Protein AF-W8BF90-F1 (afdb_monomer_lite)

Radius of gyration: 23.49 Å; chains: 1; bounding box: 65×55×63 Å

Structure (mmCIF, N/CA/C/O backbone):
data_AF-W8BF90-F1
#
_entry.id   AF-W8BF90-F1
#
loop_
_atom_site.group_PDB
_atom_site.id
_atom_site.type_symbol
_atom_site.label_atom_id
_atom_site.label_alt_id
_atom_site.label_comp_id
_atom_site.label_asym_id
_atom_site.label_entity_id
_atom_site.label_seq_id
_atom_site.pdbx_PDB_ins_code
_atom_site.Cartn_x
_atom_site.Cartn_y
_atom_site.Cartn_z
_atom_site.occupancy
_atom_site.B_iso_or_equiv
_atom_site.auth_seq_id
_atom_site.auth_comp_id
_atom_site.auth_asym_id
_atom_site.auth_atom_id
_atom_site.pdbx_PDB_model_num
ATOM 1 N N . TYR A 1 1 ? -10.731 34.073 -8.196 1.00 37.00 1 TYR A N 1
ATOM 2 C CA . TYR A 1 1 ? -11.846 34.400 -7.289 1.00 37.00 1 TYR A CA 1
ATOM 3 C C . TYR A 1 1 ? -11.847 33.343 -6.191 1.00 37.00 1 TYR A C 1
ATOM 5 O O . TYR A 1 1 ? -12.547 32.353 -6.301 1.00 37.00 1 TYR A O 1
ATOM 13 N N . ASN A 1 2 ? -10.981 33.511 -5.184 1.00 40.38 2 ASN A N 1
ATOM 14 C CA . ASN A 1 2 ? -10.676 32.488 -4.174 1.00 40.38 2 ASN A CA 1
ATOM 15 C C . ASN A 1 2 ? -11.057 32.998 -2.783 1.00 40.38 2 ASN A C 1
ATOM 17 O O . ASN A 1 2 ? -10.198 33.379 -1.993 1.00 40.38 2 ASN A O 1
ATOM 21 N N . GLN A 1 3 ? -12.352 33.028 -2.494 1.00 43.69 3 GLN A N 1
ATOM 22 C CA . GLN A 1 3 ? -12.845 33.098 -1.120 1.00 43.69 3 GLN A CA 1
ATOM 23 C C . GLN A 1 3 ? -13.729 31.879 -0.873 1.00 43.69 3 GLN A C 1
ATOM 25 O O . GLN A 1 3 ? -14.924 31.990 -0.623 1.00 43.69 3 GLN A O 1
ATOM 30 N N . VAL A 1 4 ? -13.133 30.686 -0.970 1.00 49.91 4 VAL A N 1
ATOM 31 C CA . VAL A 1 4 ? -13.716 29.515 -0.316 1.00 49.91 4 VAL A CA 1
ATOM 32 C C . VAL A 1 4 ? -13.542 29.776 1.173 1.00 49.91 4 VAL A C 1
ATOM 34 O O . VAL A 1 4 ? -12.440 29.664 1.713 1.00 49.91 4 VAL A O 1
ATOM 37 N N . HIS A 1 5 ? -14.606 30.235 1.828 1.00 49.22 5 HIS A N 1
ATOM 38 C CA . HIS A 1 5 ? -14.631 30.310 3.278 1.00 49.22 5 HIS A CA 1
ATOM 39 C C . HIS A 1 5 ? -14.312 28.912 3.806 1.00 49.22 5 HIS A C 1
ATOM 41 O O . HIS A 1 5 ? -15.072 27.973 3.573 1.00 49.22 5 HIS A O 1
ATOM 47 N N . GLN A 1 6 ? -13.180 28.762 4.496 1.00 57.03 6 GLN A N 1
ATOM 48 C CA . GLN A 1 6 ? -12.888 27.555 5.257 1.00 57.03 6 GLN A CA 1
ATOM 49 C C . GLN A 1 6 ? -14.057 27.346 6.220 1.00 57.03 6 GLN A C 1
ATOM 51 O O . GLN A 1 6 ? -14.202 28.062 7.210 1.00 57.03 6 GLN A O 1
ATOM 56 N N . VAL A 1 7 ? -14.941 26.400 5.906 1.00 58.75 7 VAL A N 1
ATOM 57 C CA . VAL A 1 7 ? -16.032 26.029 6.801 1.00 58.75 7 VAL A CA 1
ATOM 58 C C . VAL A 1 7 ? -15.395 25.309 7.987 1.00 58.75 7 VAL A C 1
ATOM 60 O O . VAL A 1 7 ? -15.198 24.094 7.946 1.00 58.75 7 VAL A O 1
ATOM 63 N N . LEU A 1 8 ? -15.061 26.078 9.027 1.00 64.06 8 LEU A N 1
ATOM 64 C CA . LEU A 1 8 ? -14.382 25.611 10.241 1.00 64.06 8 LEU A CA 1
ATOM 65 C C . LEU A 1 8 ? -15.213 24.573 11.005 1.00 64.06 8 LEU A C 1
ATOM 67 O O . LEU A 1 8 ? -14.666 23.655 11.609 1.00 64.06 8 LEU A O 1
ATOM 71 N N . SER A 1 9 ? -16.541 24.694 10.964 1.00 71.69 9 SER A N 1
ATOM 72 C CA . SER A 1 9 ? -17.461 23.723 11.555 1.00 71.69 9 SER A CA 1
ATOM 73 C C . SER A 1 9 ? -18.788 23.696 10.796 1.00 71.69 9 SER A C 1
ATOM 75 O O . SER A 1 9 ? -19.219 24.708 10.248 1.00 71.69 9 SER A O 1
ATOM 77 N N . LEU A 1 10 ? -19.420 22.523 10.738 1.00 79.62 10 LEU A N 1
ATOM 78 C CA . LEU A 1 10 ? -20.746 22.325 10.157 1.00 79.62 10 LEU A CA 1
ATOM 79 C C . LEU A 1 10 ? -21.630 21.656 11.206 1.00 79.62 10 LEU A C 1
ATOM 81 O O . LEU A 1 10 ? -21.258 20.622 11.760 1.00 79.62 10 LEU A O 1
ATOM 85 N N . GLN A 1 11 ? -22.800 22.231 11.474 1.00 83.31 11 GLN A N 1
ATOM 86 C CA . GLN A 1 11 ? -23.788 21.619 12.354 1.00 83.31 11 GLN A CA 1
ATOM 87 C C . GLN A 1 11 ? -24.899 20.985 11.520 1.00 83.31 11 GLN A C 1
ATOM 89 O O . GLN A 1 11 ? -25.663 21.683 10.863 1.00 83.31 11 GLN A O 1
ATOM 94 N N . CYS A 1 12 ? -25.007 19.658 11.578 1.00 85.88 12 CYS A N 1
ATOM 95 C CA . CYS A 1 12 ? -26.088 18.910 10.944 1.00 85.88 12 CYS A CA 1
ATOM 96 C C . CYS A 1 12 ? -26.872 18.132 12.015 1.00 85.88 12 CYS A C 1
ATOM 98 O O . CYS A 1 12 ? -26.385 17.106 12.500 1.00 85.88 12 CYS A O 1
ATOM 100 N N . PRO A 1 13 ? -28.075 18.590 12.415 1.00 88.88 13 PRO A N 1
ATOM 101 C CA . PRO A 1 13 ? -28.900 17.897 13.408 1.00 88.88 13 PRO A CA 1
ATOM 102 C C . PRO A 1 13 ? -29.253 16.463 13.004 1.00 88.88 13 PRO A C 1
ATOM 104 O O . PRO A 1 13 ? -29.360 15.591 13.861 1.00 88.88 13 PRO A O 1
ATOM 107 N N . THR A 1 14 ? -29.395 16.204 11.701 1.00 89.69 14 THR A N 1
ATOM 108 C CA . THR A 1 14 ? -29.712 14.876 11.165 1.00 89.69 14 THR A CA 1
ATOM 109 C C . THR A 1 14 ? -28.579 13.881 11.399 1.00 89.69 14 THR A C 1
ATOM 111 O O . THR A 1 14 ? -28.855 12.754 11.795 1.00 89.69 14 THR A O 1
ATOM 114 N N . LEU A 1 15 ? -27.312 14.295 11.246 1.00 88.94 15 LEU A N 1
ATOM 115 C CA . LEU A 1 15 ? -26.158 13.416 11.484 1.00 88.94 15 LEU A CA 1
ATOM 116 C C . LEU A 1 15 ? -26.074 12.917 12.930 1.00 88.94 15 LEU A C 1
ATOM 118 O O . LEU A 1 15 ? -25.590 11.817 13.163 1.00 88.94 15 LEU A O 1
ATOM 122 N N . LYS A 1 16 ? -26.597 13.681 13.897 1.00 88.88 16 LYS A N 1
ATOM 123 C CA . LYS A 1 16 ? -26.619 13.275 15.312 1.00 88.88 16 LYS A CA 1
ATOM 124 C C . LYS A 1 16 ? -27.529 12.073 15.593 1.00 88.88 16 LYS A C 1
ATOM 126 O O . LYS A 1 16 ? -27.476 11.538 16.693 1.00 88.88 16 LYS A O 1
ATOM 131 N N . LYS A 1 17 ? -28.393 11.689 14.645 1.00 92.19 17 LYS A N 1
ATOM 132 C CA . LYS A 1 17 ? -29.308 10.546 14.782 1.00 92.19 17 LYS A CA 1
ATOM 133 C C . LYS A 1 17 ? -28.663 9.209 14.418 1.00 92.19 17 LYS A C 1
ATOM 135 O O . LYS A 1 17 ? -29.249 8.177 14.715 1.00 92.19 17 LYS A O 1
ATOM 140 N N . PHE A 1 18 ? -27.521 9.228 13.735 1.00 95.31 18 PHE A N 1
ATOM 141 C CA . PHE A 1 18 ? -26.839 8.009 13.318 1.00 95.31 18 PHE A CA 1
ATOM 142 C C . PHE A 1 18 ? -25.984 7.490 14.466 1.00 95.31 18 PHE A C 1
ATOM 144 O O . PHE A 1 18 ? -25.346 8.267 15.172 1.00 95.31 18 PHE A O 1
ATOM 151 N N . ASN A 1 19 ? -25.953 6.175 14.643 1.00 96.62 19 ASN A N 1
ATOM 152 C CA . ASN A 1 19 ? -25.052 5.554 15.599 1.00 96.62 19 ASN A CA 1
ATOM 153 C C . ASN A 1 19 ? -23.684 5.287 14.969 1.00 96.62 19 ASN A C 1
ATOM 155 O O . ASN A 1 19 ? -23.514 5.241 13.745 1.00 96.62 19 ASN A O 1
ATOM 159 N N . HIS A 1 20 ? -22.687 5.133 15.837 1.00 96.31 20 HIS A N 1
ATOM 160 C CA . HIS A 1 20 ? -21.336 4.819 15.413 1.00 96.31 20 HIS A CA 1
ATOM 161 C C . HIS A 1 20 ? -21.163 3.322 15.131 1.00 96.31 20 HIS A C 1
ATOM 163 O O . HIS A 1 20 ? -21.578 2.485 15.928 1.00 96.31 20 HIS A O 1
ATOM 169 N N . SER A 1 21 ? -20.430 2.996 14.068 1.00 96.94 21 SER A N 1
ATOM 170 C CA . SER A 1 21 ? -19.775 1.696 13.901 1.00 96.94 21 SER A CA 1
ATOM 171 C C . SER A 1 21 ? -18.347 1.885 13.396 1.00 96.94 21 SER A C 1
ATOM 173 O O . SER A 1 21 ? -18.094 2.735 12.536 1.00 96.94 21 SER A O 1
ATOM 175 N N . CYS A 1 22 ? -17.406 1.070 13.891 1.00 95.81 22 CYS A N 1
ATOM 176 C CA . CYS A 1 22 ? -16.050 1.049 13.339 1.00 95.81 22 CYS A CA 1
ATOM 177 C C . CYS A 1 22 ? -16.007 0.454 11.926 1.00 95.81 22 CYS A C 1
ATOM 179 O O . CYS A 1 22 ? -15.061 0.744 11.197 1.00 95.81 22 CYS A O 1
ATOM 181 N N . ILE A 1 23 ? -17.035 -0.317 11.550 1.00 94.81 23 ILE A N 1
ATOM 182 C CA . ILE A 1 23 ? -17.318 -0.847 10.211 1.00 94.81 23 ILE A CA 1
ATOM 183 C C . ILE A 1 23 ? -18.659 -0.260 9.716 1.00 94.81 23 ILE A C 1
ATOM 185 O O . ILE A 1 23 ? -19.713 -0.897 9.830 1.00 94.81 23 ILE A O 1
ATOM 189 N N . PRO A 1 24 ? -18.675 1.012 9.280 1.00 95.62 24 PRO A N 1
ATOM 190 C CA . PRO A 1 24 ? -19.912 1.686 8.888 1.00 95.62 24 PRO A CA 1
ATOM 191 C C . PRO A 1 24 ? -20.525 1.066 7.625 1.00 95.62 24 PRO A C 1
ATOM 193 O O . PRO A 1 24 ? -19.826 0.465 6.812 1.00 95.62 24 PRO A O 1
ATOM 196 N N . ASN A 1 25 ? -21.837 1.236 7.441 1.00 95.75 25 ASN A N 1
ATOM 197 C CA . ASN A 1 25 ? -22.517 0.943 6.170 1.00 95.75 25 ASN A CA 1
ATOM 198 C C . ASN A 1 25 ? -22.858 2.214 5.380 1.00 95.75 25 ASN A C 1
ATOM 200 O O . ASN A 1 25 ? -23.262 2.109 4.223 1.00 95.75 25 ASN A O 1
ATOM 204 N N . VAL A 1 26 ? -22.664 3.390 5.980 1.00 94.81 26 VAL A N 1
ATOM 205 C CA . VAL A 1 26 ? -22.839 4.695 5.348 1.00 94.81 26 VAL A CA 1
ATOM 206 C C . VAL A 1 26 ? -21.584 5.535 5.554 1.00 94.81 26 VAL A C 1
ATOM 208 O O . VAL A 1 26 ? -21.100 5.685 6.677 1.00 94.81 26 VAL A O 1
ATOM 211 N N . ASP A 1 27 ? -21.094 6.118 4.467 1.00 91.44 27 ASP A N 1
ATOM 212 C CA . ASP A 1 27 ? -20.095 7.177 4.491 1.00 91.44 27 ASP A CA 1
ATOM 213 C C . ASP A 1 27 ? -20.756 8.551 4.374 1.00 91.44 27 ASP A C 1
ATOM 215 O O . ASP A 1 27 ? -21.794 8.705 3.723 1.00 91.44 27 ASP A O 1
ATOM 219 N N . ILE A 1 28 ? -20.161 9.545 5.029 1.00 90.94 28 ILE A N 1
ATOM 220 C CA . ILE A 1 28 ? -20.679 10.908 5.095 1.00 90.94 28 ILE A CA 1
ATOM 221 C C . ILE A 1 28 ? -19.706 11.849 4.396 1.00 90.94 28 ILE A C 1
ATOM 223 O O . ILE A 1 28 ? -18.626 12.146 4.904 1.00 90.94 28 ILE A O 1
ATOM 227 N N . VAL A 1 29 ? -20.151 12.392 3.266 1.00 86.19 29 VAL A N 1
ATOM 228 C CA . VAL A 1 29 ? -19.399 13.352 2.461 1.00 86.19 29 VAL A CA 1
ATOM 229 C C . VAL A 1 29 ? -19.948 14.752 2.711 1.00 86.19 29 VAL A C 1
ATOM 231 O O . VAL A 1 29 ? -21.157 14.991 2.663 1.00 86.19 29 VAL A O 1
ATOM 234 N N . LYS A 1 30 ? -19.051 15.698 2.985 1.00 85.12 30 LYS A N 1
ATOM 235 C CA . LYS A 1 30 ? -19.375 17.123 3.079 1.00 85.12 30 LYS A CA 1
ATOM 236 C C . LYS A 1 30 ? -19.032 17.790 1.751 1.00 85.12 30 LYS A C 1
ATOM 238 O O . LYS A 1 30 ? -17.895 17.690 1.308 1.00 85.12 30 LYS A O 1
ATOM 243 N N . LEU A 1 31 ? -20.002 18.482 1.165 1.00 82.31 31 LEU A N 1
ATOM 244 C CA . LEU A 1 31 ? -19.847 19.233 -0.078 1.00 82.31 31 LEU A CA 1
ATOM 245 C C . LEU A 1 31 ? -19.417 20.680 0.209 1.00 82.31 31 LEU A C 1
ATOM 247 O O . LEU A 1 31 ? -19.698 21.228 1.282 1.00 82.31 31 LEU A O 1
ATOM 251 N N . ASP A 1 32 ? -18.776 21.320 -0.769 1.00 77.50 32 ASP A N 1
ATOM 252 C CA . ASP A 1 32 ? -18.241 22.686 -0.645 1.00 77.50 32 ASP A CA 1
ATOM 253 C C . ASP A 1 32 ? -19.326 23.746 -0.422 1.00 77.50 32 ASP A C 1
ATOM 255 O O . ASP A 1 32 ? -19.103 24.757 0.243 1.00 77.50 32 ASP A O 1
ATOM 259 N N . ASN A 1 33 ? -20.544 23.484 -0.897 1.00 81.44 33 ASN A N 1
ATOM 260 C CA . ASN A 1 33 ? -21.717 24.320 -0.641 1.00 81.44 33 ASN A CA 1
ATOM 261 C C . ASN A 1 33 ? -22.316 24.131 0.772 1.00 81.44 33 ASN A C 1
ATOM 263 O O . ASN A 1 33 ? -23.386 24.661 1.064 1.00 81.44 33 ASN A O 1
ATOM 267 N N . GLY A 1 34 ? -21.654 23.363 1.645 1.00 82.19 34 GLY A N 1
ATOM 268 C CA . GLY A 1 34 ? -22.084 23.099 3.017 1.00 82.19 34 GLY A CA 1
ATOM 269 C C . GLY A 1 34 ? -23.140 22.000 3.159 1.00 82.19 34 GLY A C 1
ATOM 270 O O . GLY A 1 34 ? -23.547 21.706 4.285 1.00 82.19 34 GLY A O 1
ATOM 271 N N . LEU A 1 35 ? -23.572 21.372 2.060 1.00 85.06 35 LEU A N 1
ATOM 272 C CA . LEU A 1 35 ? -24.462 20.214 2.112 1.00 85.06 35 LEU A CA 1
ATOM 273 C C . LEU A 1 35 ? -23.727 18.969 2.626 1.00 85.06 35 LEU A C 1
ATOM 275 O O . LEU A 1 35 ? -22.514 18.818 2.479 1.00 85.06 35 LEU A O 1
ATOM 279 N N . VAL A 1 36 ? -24.492 18.057 3.222 1.00 89.06 36 VAL A N 1
ATOM 280 C CA . VAL A 1 36 ? -24.015 16.747 3.670 1.00 89.06 36 VAL A CA 1
ATOM 281 C C . VAL A 1 36 ? -24.744 15.677 2.879 1.00 89.06 36 VAL A C 1
ATOM 283 O O . VAL A 1 36 ? -25.974 15.665 2.851 1.00 89.06 36 VAL A O 1
ATOM 286 N N . MET A 1 37 ? -23.988 14.764 2.284 1.00 90.12 37 MET A N 1
ATOM 287 C CA . MET A 1 37 ? -24.503 13.618 1.550 1.00 90.12 37 MET A CA 1
ATOM 288 C C . MET A 1 37 ? -24.085 12.326 2.254 1.00 90.12 37 MET A C 1
ATOM 290 O O . MET A 1 37 ? -22.940 12.190 2.679 1.00 90.12 37 MET A O 1
ATOM 294 N N . GLY A 1 38 ? -25.019 11.385 2.387 1.00 90.69 38 GLY A N 1
ATOM 295 C CA . GLY A 1 38 ? -24.738 10.030 2.854 1.00 90.69 38 GLY A CA 1
ATOM 296 C C . GLY A 1 38 ? -24.728 9.059 1.679 1.00 90.69 38 GLY A C 1
ATOM 297 O O . GLY A 1 38 ? -25.665 9.069 0.882 1.00 90.69 38 GLY A O 1
ATOM 298 N N . LYS A 1 39 ? -23.697 8.221 1.582 1.00 90.81 39 LYS A N 1
ATOM 299 C CA . LYS A 1 39 ? -23.568 7.179 0.556 1.00 90.81 39 LYS A CA 1
ATOM 300 C C . LYS A 1 39 ? -23.443 5.820 1.228 1.00 90.81 39 LYS A C 1
ATOM 302 O O . LYS A 1 39 ? -22.682 5.666 2.177 1.00 90.81 39 LYS A O 1
ATOM 307 N N . THR A 1 40 ? -24.167 4.823 0.737 1.00 92.81 40 THR A N 1
ATOM 308 C CA . THR A 1 40 ? -24.024 3.451 1.229 1.00 92.81 40 THR A CA 1
ATOM 309 C C . THR A 1 40 ? -22.697 2.847 0.765 1.00 92.81 40 THR A C 1
ATOM 311 O O . THR A 1 40 ? -22.361 2.919 -0.415 1.00 92.81 40 THR A O 1
ATOM 314 N N . LEU A 1 41 ? -21.959 2.233 1.690 1.00 89.44 41 LEU A N 1
ATOM 315 C CA . LEU A 1 41 ? -20.695 1.526 1.425 1.00 89.44 41 LEU A CA 1
ATOM 316 C C . LEU A 1 41 ? -20.896 0.043 1.088 1.00 89.44 41 LEU A C 1
ATOM 318 O O . LEU A 1 41 ? -19.988 -0.628 0.609 1.00 89.44 41 LEU A O 1
ATOM 322 N N . ARG A 1 42 ? -22.085 -0.479 1.382 1.00 90.81 42 ARG A N 1
ATOM 323 C CA . ARG A 1 42 ? -22.513 -1.854 1.130 1.00 90.81 42 ARG A CA 1
ATOM 324 C C . ARG A 1 42 ? -24.024 -1.880 0.964 1.00 90.81 42 ARG A C 1
ATOM 326 O O . ARG A 1 42 ? -24.686 -0.902 1.311 1.00 90.81 42 ARG A O 1
ATOM 333 N N . ASP A 1 43 ? -24.558 -2.991 0.478 1.00 94.06 43 ASP A N 1
ATOM 334 C CA . ASP A 1 43 ? -26.003 -3.174 0.380 1.00 94.06 43 ASP A CA 1
ATOM 335 C C . ASP A 1 43 ? -26.660 -2.998 1.755 1.00 94.06 43 ASP A C 1
ATOM 337 O O . ASP A 1 43 ? -26.229 -3.585 2.751 1.00 94.06 43 ASP A O 1
ATOM 341 N N . VAL A 1 44 ? -27.707 -2.174 1.800 1.00 95.62 44 VAL A N 1
ATOM 342 C CA . VAL A 1 44 ? -28.502 -1.904 3.002 1.00 95.62 44 VAL A CA 1
ATOM 343 C C . VAL A 1 44 ? -29.936 -2.329 2.725 1.00 95.62 44 VAL A C 1
ATOM 345 O O . VAL A 1 44 ? -30.569 -1.846 1.783 1.00 95.62 44 VAL A O 1
ATOM 348 N N . LYS A 1 45 ? -30.464 -3.246 3.535 1.00 96.88 45 LYS A N 1
ATOM 349 C CA . LYS A 1 45 ? -31.841 -3.725 3.411 1.00 96.88 45 LYS A CA 1
ATOM 350 C C . LYS A 1 45 ? -32.795 -2.801 4.157 1.00 96.88 45 LYS A C 1
ATOM 352 O O . LYS A 1 45 ? -32.432 -2.067 5.074 1.00 96.88 45 LYS A O 1
ATOM 357 N N . ARG A 1 46 ? -34.073 -2.848 3.779 1.00 96.88 46 ARG A N 1
ATOM 358 C CA . ARG A 1 46 ? -35.122 -2.116 4.496 1.00 96.88 46 ARG A CA 1
ATOM 359 C C . ARG A 1 46 ? -35.178 -2.591 5.952 1.00 96.88 46 ARG A C 1
ATOM 361 O O . ARG A 1 46 ? -35.442 -3.762 6.197 1.00 96.88 46 ARG A O 1
ATOM 368 N N . GLY A 1 47 ? -35.027 -1.652 6.883 1.00 96.88 47 GLY A N 1
ATOM 369 C CA . GLY A 1 47 ? -35.039 -1.920 8.323 1.00 96.88 47 GLY A CA 1
ATOM 370 C C . GLY A 1 47 ? -33.647 -2.036 8.943 1.00 96.88 47 GLY A C 1
ATOM 371 O O . GLY A 1 47 ? -33.554 -1.984 10.166 1.00 96.88 47 GLY A O 1
ATOM 372 N N . ASP A 1 48 ? -32.589 -2.122 8.133 1.00 96.94 48 ASP A N 1
ATOM 373 C CA . ASP A 1 48 ? -31.220 -2.064 8.636 1.00 96.94 48 ASP A CA 1
ATOM 374 C C . ASP A 1 48 ? -30.933 -0.678 9.224 1.00 96.94 48 ASP A C 1
ATOM 376 O O . ASP A 1 48 ? -31.344 0.359 8.690 1.00 96.94 48 ASP A O 1
ATOM 380 N N . GLU A 1 49 ? -30.191 -0.657 10.326 1.00 96.75 49 GLU A N 1
ATOM 381 C CA . GLU A 1 49 ? -29.711 0.584 10.915 1.00 96.75 49 GLU A CA 1
ATOM 382 C C . GLU A 1 49 ? -28.609 1.202 10.045 1.00 96.75 49 GLU A C 1
ATOM 384 O O . GLU A 1 49 ? -27.684 0.522 9.591 1.00 96.75 49 GLU A O 1
ATOM 389 N N . LEU A 1 50 ? -28.687 2.515 9.828 1.00 97.06 50 LEU A N 1
ATOM 390 C CA . LEU A 1 50 ? -27.634 3.269 9.159 1.00 97.06 50 LEU A CA 1
ATOM 391 C C . LEU A 1 50 ? -26.578 3.688 10.187 1.00 97.06 50 LEU A C 1
ATOM 393 O O . LEU A 1 50 ? -26.867 4.408 11.143 1.00 97.06 50 LEU A O 1
ATOM 397 N N . LEU A 1 51 ? -25.347 3.247 9.963 1.00 97.19 51 LEU A N 1
ATOM 398 C CA . LEU A 1 51 ? -24.214 3.383 10.865 1.00 97.19 51 LEU A CA 1
ATOM 399 C C . LEU A 1 51 ? -23.084 4.131 10.164 1.00 97.19 51 LEU A C 1
ATOM 401 O O . LEU A 1 51 ? -22.676 3.769 9.057 1.00 97.19 51 LEU A O 1
ATOM 405 N N . VAL A 1 52 ? -22.544 5.136 10.850 1.00 96.19 52 VAL A N 1
ATOM 406 C CA . VAL A 1 52 ? -21.477 6.010 10.343 1.00 96.19 52 VAL A CA 1
ATOM 407 C C . VAL A 1 52 ? -20.208 5.874 11.186 1.00 96.19 52 VAL A C 1
ATOM 409 O O . VAL A 1 52 ? -20.244 5.469 12.352 1.00 96.19 52 VAL A O 1
ATOM 412 N N . SER A 1 53 ? -19.051 6.234 10.627 1.00 94.81 53 SER A N 1
ATOM 413 C CA . SER A 1 53 ? -17.808 6.280 11.404 1.00 94.81 53 SER A CA 1
ATOM 414 C C . SER A 1 53 ? -17.566 7.680 11.966 1.00 94.81 53 SER A C 1
ATOM 416 O O . SER A 1 53 ? -17.479 8.658 11.228 1.00 94.81 53 SER A O 1
ATOM 418 N N . TYR A 1 54 ? -17.369 7.790 13.280 1.00 93.25 54 TYR A N 1
ATOM 419 C CA . TYR A 1 54 ? -16.942 9.027 13.940 1.00 93.25 54 TYR A CA 1
ATOM 420 C C . TYR A 1 54 ? -15.422 9.141 13.922 1.00 93.25 54 TYR A C 1
ATOM 422 O O . TYR A 1 54 ? -14.779 9.273 14.958 1.00 93.25 54 TYR A O 1
ATOM 430 N N . LYS A 1 55 ? -14.844 9.011 12.723 1.00 88.75 55 LYS A N 1
ATOM 431 C CA . LYS A 1 55 ? -13.395 8.931 12.468 1.00 88.75 55 LYS A CA 1
ATOM 432 C C . LYS A 1 55 ? -12.690 7.722 13.096 1.00 88.75 55 LYS A C 1
ATOM 434 O O . LYS A 1 55 ? -11.512 7.529 12.844 1.00 88.75 55 LYS A O 1
ATOM 439 N N . ALA A 1 56 ? -13.383 6.874 13.851 1.00 93.38 56 ALA A N 1
ATOM 440 C CA . ALA A 1 56 ? -12.861 5.614 14.365 1.00 93.38 56 ALA A CA 1
ATOM 441 C C . ALA A 1 56 ? -13.182 4.476 13.381 1.00 93.38 56 ALA A C 1
ATOM 443 O O . ALA A 1 56 ? -14.244 3.864 13.451 1.00 93.38 56 ALA A O 1
ATOM 444 N N . ASN A 1 57 ? -12.289 4.215 12.427 1.00 92.06 57 ASN A N 1
ATOM 445 C CA . ASN A 1 57 ? -12.462 3.183 11.392 1.00 92.06 57 ASN A CA 1
ATOM 446 C C . ASN A 1 57 ? -11.464 2.028 11.579 1.00 92.06 57 ASN A C 1
ATOM 448 O O . ASN A 1 57 ? -10.271 2.278 11.751 1.00 92.06 57 ASN A O 1
ATOM 452 N N . TYR A 1 58 ? -11.945 0.783 11.524 1.00 92.62 58 TYR A N 1
ATOM 453 C CA . TYR A 1 58 ? -11.144 -0.432 11.737 1.00 92.62 58 TYR A CA 1
ATOM 454 C C . TYR A 1 58 ? -10.047 -0.698 10.698 1.00 92.62 58 TYR A C 1
ATOM 456 O O . TYR A 1 58 ? -9.095 -1.411 10.989 1.00 92.62 58 TYR A O 1
ATOM 464 N N . MET A 1 59 ? -10.153 -0.127 9.499 1.00 90.12 59 MET A N 1
ATOM 465 C CA . MET A 1 59 ? -9.142 -0.241 8.447 1.00 90.12 59 MET A CA 1
ATOM 466 C C . MET A 1 59 ? -8.026 0.797 8.575 1.00 90.12 59 MET A C 1
ATOM 468 O O . MET A 1 59 ? -6.955 0.603 7.998 1.00 90.12 59 MET A O 1
ATOM 472 N N . HIS A 1 60 ? -8.233 1.862 9.350 1.00 88.25 60 HIS A N 1
ATOM 473 C CA . HIS A 1 60 ? -7.261 2.953 9.494 1.00 88.25 60 HIS A CA 1
ATOM 474 C C . HIS A 1 60 ? -6.673 3.069 10.899 1.00 88.25 60 HIS A C 1
ATOM 476 O O . HIS A 1 60 ? -5.571 3.582 11.048 1.00 88.25 60 HIS A O 1
ATOM 482 N N . HIS A 1 61 ? -7.391 2.594 11.915 1.00 92.50 61 HIS A N 1
ATOM 483 C CA . HIS A 1 61 ? -7.039 2.806 13.312 1.00 92.50 61 HIS A CA 1
ATOM 484 C C . HIS A 1 61 ? -7.043 1.487 14.072 1.00 92.50 61 HIS A C 1
ATOM 486 O O . HIS A 1 61 ? -7.990 0.699 13.975 1.00 92.50 61 HIS A O 1
ATOM 492 N N . THR A 1 62 ? -6.014 1.290 14.886 1.00 92.38 62 THR A N 1
ATOM 493 C CA . THR A 1 62 ? -5.935 0.215 15.878 1.00 92.38 62 THR A CA 1
ATOM 494 C C . THR A 1 62 ? -7.091 0.303 16.877 1.00 92.38 62 THR A C 1
ATOM 496 O O . THR A 1 62 ? -7.670 1.373 17.090 1.00 92.38 62 THR A O 1
ATOM 499 N N . ARG A 1 63 ? -7.423 -0.807 17.552 1.00 93.19 63 ARG A N 1
ATOM 500 C CA . ARG A 1 63 ? -8.464 -0.822 18.597 1.00 93.19 63 ARG A CA 1
ATOM 501 C C . ARG A 1 63 ? -8.261 0.274 19.645 1.00 93.19 63 ARG A C 1
ATOM 503 O O . ARG A 1 63 ? -9.219 0.962 19.992 1.00 93.19 63 ARG A O 1
ATOM 510 N N . VAL A 1 64 ? -7.021 0.472 20.094 1.00 92.56 64 VAL A N 1
ATOM 511 C CA . VAL A 1 64 ? -6.663 1.487 21.098 1.00 92.56 64 VAL A CA 1
ATOM 512 C C . VAL A 1 64 ? -6.951 2.900 20.587 1.00 92.56 64 VAL A C 1
ATOM 514 O O . VAL A 1 64 ? -7.560 3.700 21.300 1.00 92.56 64 VAL A O 1
ATOM 517 N N . GLU A 1 65 ? -6.574 3.210 19.346 1.00 94.25 65 GLU A N 1
ATOM 518 C CA . GLU A 1 65 ? -6.856 4.512 18.729 1.00 94.25 65 GLU A CA 1
ATOM 519 C C . GLU A 1 65 ? -8.363 4.743 18.585 1.00 94.25 65 GLU A C 1
ATOM 521 O O . GLU A 1 65 ? -8.861 5.797 18.981 1.00 94.25 65 GLU A O 1
ATOM 526 N N . ARG A 1 66 ? -9.114 3.740 18.105 1.00 95.75 66 ARG A N 1
ATOM 527 C CA . ARG A 1 66 ? -10.579 3.829 17.972 1.00 95.75 66 ARG A CA 1
ATOM 528 C C . ARG A 1 66 ? -11.253 4.081 19.315 1.00 95.75 66 ARG A C 1
ATOM 530 O O . ARG A 1 66 ? -12.059 5.000 19.429 1.00 95.75 66 ARG A O 1
ATOM 537 N N . GLN A 1 67 ? -10.902 3.311 20.342 1.00 94.00 67 GLN A N 1
ATOM 538 C CA . GLN A 1 67 ? -11.446 3.490 21.690 1.00 94.00 67 GLN A CA 1
ATOM 539 C C . GLN A 1 67 ? -11.095 4.867 22.264 1.00 94.00 67 GLN A C 1
ATOM 541 O O . GLN A 1 67 ? -11.942 5.507 22.881 1.00 94.00 67 GLN A O 1
ATOM 546 N N . THR A 1 68 ? -9.880 5.361 22.018 1.00 95.38 68 THR A N 1
ATOM 547 C CA . THR A 1 68 ? -9.457 6.696 22.463 1.00 95.38 68 THR A CA 1
ATOM 548 C C . THR A 1 68 ? -10.275 7.802 21.795 1.00 95.38 68 THR A C 1
ATOM 550 O O . THR A 1 68 ? -10.762 8.696 22.486 1.00 95.38 68 THR A O 1
ATOM 553 N N . LEU A 1 69 ? -10.478 7.721 20.475 1.00 95.12 69 LEU A N 1
ATOM 554 C CA . LEU A 1 69 ? -11.298 8.671 19.715 1.00 95.12 69 LEU A CA 1
ATOM 555 C C . LEU A 1 69 ? -12.750 8.691 20.211 1.00 95.12 69 LEU A C 1
ATOM 557 O O . LEU A 1 69 ? -13.327 9.754 20.419 1.00 95.12 69 LEU A O 1
ATOM 561 N N . LEU A 1 70 ? -13.339 7.519 20.445 1.00 96.19 70 LEU A N 1
ATOM 562 C CA . LEU A 1 70 ? -14.738 7.404 20.861 1.00 96.19 70 LEU A CA 1
ATOM 563 C C . LEU A 1 70 ? -14.964 7.780 22.325 1.00 96.19 70 LEU A C 1
ATOM 565 O O . LEU A 1 70 ? -16.012 8.332 22.663 1.00 96.19 70 LEU A O 1
ATOM 569 N N . LYS A 1 71 ? -13.964 7.574 23.186 1.00 95.94 71 LYS A N 1
ATOM 570 C CA . LYS A 1 71 ? -14.009 8.011 24.584 1.00 95.94 71 LYS A CA 1
ATOM 571 C C . LYS A 1 71 ? -14.157 9.529 24.706 1.00 95.94 71 LYS A C 1
ATOM 573 O O . LYS A 1 71 ? -14.855 9.989 25.601 1.00 95.94 71 LYS A O 1
ATOM 578 N N . GLN A 1 72 ? -13.581 10.307 23.783 1.00 94.56 72 GLN A N 1
ATOM 579 C CA . GLN A 1 72 ? -13.768 11.768 23.728 1.00 94.56 72 GLN A CA 1
ATOM 580 C C . GLN A 1 72 ? -15.227 12.174 23.460 1.00 94.56 72 GLN A C 1
ATOM 582 O O . GLN A 1 72 ? -15.622 13.297 23.764 1.00 94.56 72 GLN A O 1
ATOM 587 N N . LEU A 1 73 ? -16.025 11.258 22.906 1.00 93.12 73 LEU A N 1
ATOM 588 C CA . LEU A 1 73 ? -17.444 11.436 22.607 1.00 93.12 73 LEU A CA 1
ATOM 589 C C . LEU A 1 73 ? -18.355 10.718 23.618 1.00 93.12 73 LEU A C 1
ATOM 591 O O . LEU A 1 73 ? -19.568 10.723 23.432 1.00 93.12 73 LEU A O 1
ATOM 595 N N . ASN A 1 74 ? -17.796 10.113 24.675 1.00 95.88 74 ASN A N 1
ATOM 596 C CA . ASN A 1 74 ? -18.504 9.240 25.621 1.00 95.88 74 ASN A CA 1
ATOM 597 C C . ASN A 1 74 ? -19.253 8.082 24.935 1.00 95.88 74 ASN A C 1
ATOM 599 O O . ASN A 1 74 ? -20.363 7.730 25.329 1.00 95.88 74 ASN A O 1
ATOM 603 N N . ILE A 1 75 ? -18.652 7.502 23.892 1.00 95.94 75 ILE A N 1
ATOM 604 C CA . ILE A 1 75 ? -19.222 6.379 23.143 1.00 95.94 75 ILE A CA 1
ATOM 605 C C . ILE A 1 75 ? -18.452 5.104 23.466 1.00 95.94 75 ILE A C 1
ATOM 607 O O . ILE A 1 75 ? -17.234 5.038 23.293 1.00 95.94 75 ILE A O 1
ATOM 611 N N . GLU A 1 76 ? -19.186 4.065 23.855 1.00 96.38 76 GLU A N 1
ATOM 612 C CA . GLU A 1 76 ? -18.681 2.700 23.968 1.00 96.38 76 GLU A CA 1
ATOM 613 C C . GLU A 1 76 ? -19.157 1.881 22.761 1.00 96.38 76 GLU A C 1
ATOM 615 O O . GLU A 1 76 ? -20.350 1.622 22.582 1.00 96.38 76 GLU A O 1
ATOM 620 N N . CYS A 1 77 ? -18.225 1.528 21.873 1.00 96.50 77 CYS A N 1
ATOM 621 C CA . CYS A 1 77 ? -18.553 0.850 20.623 1.00 96.50 77 CYS A CA 1
ATOM 622 C C . CYS A 1 77 ? -18.657 -0.662 20.810 1.00 96.50 77 CYS A C 1
ATOM 624 O O . CYS A 1 77 ? -17.691 -1.311 21.202 1.00 96.50 77 CYS A O 1
ATOM 626 N N . HIS A 1 78 ? -19.804 -1.208 20.414 1.00 95.69 78 HIS A N 1
ATOM 627 C CA . HIS A 1 78 ? -20.127 -2.633 20.474 1.00 95.69 78 HIS A CA 1
ATOM 628 C C . HIS A 1 78 ? -20.306 -3.243 19.074 1.00 95.69 78 HIS A C 1
ATOM 630 O O . HIS A 1 78 ? -21.037 -4.212 18.910 1.00 95.69 78 HIS A O 1
ATOM 636 N N . CYS A 1 79 ? -19.691 -2.655 18.041 1.00 95.62 79 CYS A N 1
ATOM 637 C CA . CYS A 1 79 ? -19.742 -3.235 16.698 1.00 95.62 79 CYS A CA 1
ATOM 638 C C . CYS A 1 79 ? -18.992 -4.577 16.645 1.00 95.62 79 CYS A C 1
ATOM 640 O O . CYS A 1 79 ? -18.094 -4.808 17.455 1.00 95.62 79 CYS A O 1
ATOM 642 N N . GLU A 1 80 ? -19.314 -5.405 15.651 1.00 94.38 80 GLU A N 1
ATOM 643 C CA . GLU A 1 80 ? -18.725 -6.734 15.417 1.00 94.38 80 GLU A CA 1
ATOM 644 C C . GLU A 1 80 ? -17.194 -6.743 15.571 1.00 94.38 80 GLU A C 1
ATOM 646 O O . GLU A 1 80 ? -16.649 -7.477 16.388 1.00 94.38 80 GLU A O 1
ATOM 651 N N . ILE A 1 81 ? -16.503 -5.811 14.907 1.00 94.50 81 ILE A N 1
ATOM 652 C CA . ILE A 1 81 ? -15.037 -5.714 14.969 1.00 94.50 81 ILE A CA 1
ATOM 653 C C . ILE A 1 81 ? -14.515 -5.399 16.378 1.00 94.50 81 ILE A C 1
ATOM 655 O O . ILE A 1 81 ? -13.438 -5.848 16.754 1.00 94.50 81 ILE A O 1
ATOM 659 N N . CYS A 1 82 ? -15.240 -4.602 17.166 1.00 93.44 82 CYS A N 1
ATOM 660 C CA . CYS A 1 82 ? -14.837 -4.290 18.540 1.00 93.44 82 CYS A CA 1
ATOM 661 C C . CYS A 1 82 ? -15.132 -5.439 19.512 1.00 93.44 82 CYS A C 1
ATOM 663 O O . CYS A 1 82 ? -14.497 -5.498 20.564 1.00 93.44 82 CYS A O 1
ATOM 665 N N . GLN A 1 83 ? -16.074 -6.323 19.171 1.00 94.25 83 GLN A N 1
ATOM 666 C CA . GLN A 1 83 ? -16.415 -7.508 19.959 1.00 94.25 83 GLN A CA 1
ATOM 667 C C . GLN A 1 83 ? -15.481 -8.691 19.674 1.00 94.25 83 GLN A C 1
ATOM 669 O O . GLN A 1 83 ? -15.268 -9.518 20.558 1.00 94.25 83 GLN A O 1
ATOM 674 N N . ASP A 1 84 ? -14.886 -8.743 18.483 1.00 93.25 84 ASP A N 1
ATOM 675 C CA . ASP A 1 84 ? -13.933 -9.784 18.105 1.00 93.25 84 ASP A CA 1
ATOM 676 C C . ASP A 1 84 ? -12.636 -9.764 18.930 1.00 93.25 84 ASP A C 1
ATOM 678 O O . ASP A 1 84 ? -12.285 -8.785 19.603 1.00 93.25 84 ASP A O 1
ATOM 682 N N . ALA A 1 85 ? -11.870 -10.855 18.861 1.00 91.94 85 ALA A N 1
ATOM 683 C CA . ALA A 1 85 ? -10.533 -10.908 19.443 1.00 91.94 85 ALA A CA 1
ATOM 684 C C . ALA A 1 85 ? -9.589 -9.931 18.717 1.00 91.94 85 ALA A C 1
ATOM 686 O O . ALA A 1 85 ? -9.559 -9.880 17.489 1.00 91.94 85 ALA A O 1
ATOM 687 N N . ALA A 1 86 ? -8.791 -9.168 19.473 1.00 90.69 86 ALA A N 1
ATOM 688 C CA . ALA A 1 86 ? -7.908 -8.140 18.909 1.00 90.69 86 ALA A CA 1
ATOM 689 C C . ALA A 1 86 ? -6.891 -8.704 17.896 1.00 90.69 86 ALA A C 1
ATOM 691 O O . ALA A 1 86 ? -6.550 -8.032 16.928 1.00 90.69 86 ALA A O 1
ATOM 692 N N . GLU A 1 87 ? -6.474 -9.958 18.087 1.00 89.75 87 GLU A N 1
ATOM 693 C CA . GLU A 1 87 ? -5.572 -10.694 17.192 1.00 89.75 87 GLU A CA 1
ATOM 694 C C . GLU A 1 87 ? -6.151 -10.972 15.797 1.00 89.75 87 GLU A C 1
ATOM 696 O O . GLU A 1 87 ? -5.395 -11.200 14.855 1.00 89.75 87 GLU A O 1
ATOM 701 N N . ASN A 1 88 ? -7.476 -10.914 15.646 1.00 90.81 88 ASN A N 1
ATOM 702 C CA . ASN A 1 88 ? -8.153 -11.095 14.364 1.00 90.81 88 ASN A CA 1
ATOM 703 C C . ASN A 1 88 ? -8.411 -9.762 13.648 1.00 90.81 88 ASN A C 1
ATOM 705 O O . ASN A 1 88 ? -8.902 -9.753 12.518 1.00 90.81 88 ASN A O 1
ATOM 709 N N . GLU A 1 89 ? -8.093 -8.620 14.269 1.00 93.00 89 GLU A N 1
ATOM 710 C CA . GLU A 1 89 ? -8.334 -7.330 13.634 1.00 93.00 89 GLU A CA 1
ATOM 711 C C . GLU A 1 89 ? -7.392 -7.101 12.441 1.00 93.00 89 GLU A C 1
ATOM 713 O O . GLU A 1 89 ? -6.174 -7.264 12.568 1.00 93.00 89 GLU A O 1
ATOM 718 N N . PRO A 1 90 ? -7.900 -6.587 11.304 1.00 92.38 90 PRO A N 1
ATOM 719 C CA . PRO A 1 90 ? -7.072 -6.304 10.134 1.00 92.38 90 PRO A CA 1
ATOM 720 C C . PRO A 1 90 ? -5.878 -5.384 10.415 1.00 92.38 90 PRO A C 1
ATOM 722 O O . PRO A 1 90 ? -4.824 -5.531 9.802 1.00 92.38 90 PRO A O 1
ATOM 725 N N . THR A 1 91 ? -6.001 -4.406 11.318 1.00 93.12 91 THR A N 1
ATOM 726 C CA . THR A 1 91 ? -4.865 -3.555 11.721 1.00 93.12 91 THR A CA 1
ATOM 727 C C . THR A 1 91 ? -3.796 -4.312 12.495 1.00 93.12 91 THR A C 1
ATOM 729 O O . THR A 1 91 ? -2.617 -4.048 12.284 1.00 93.12 91 THR A O 1
ATOM 732 N N . ASP A 1 92 ? -4.187 -5.242 13.366 1.00 94.50 92 ASP A N 1
ATOM 733 C CA . ASP A 1 92 ? -3.250 -6.013 14.187 1.00 94.50 92 ASP A CA 1
ATOM 734 C C . ASP A 1 92 ? -2.462 -6.998 13.315 1.00 94.50 92 ASP A C 1
ATOM 736 O O . ASP A 1 92 ? -1.230 -7.024 13.345 1.00 94.50 92 ASP A O 1
ATOM 740 N N . LEU A 1 93 ? -3.173 -7.701 12.425 1.00 94.50 93 LEU A N 1
ATOM 741 C CA . LEU A 1 93 ? -2.586 -8.613 11.445 1.00 94.50 93 LEU A CA 1
ATOM 742 C C . LEU A 1 93 ? -1.612 -7.900 10.498 1.00 94.50 93 LEU A C 1
ATOM 744 O O . LEU A 1 93 ? -0.513 -8.399 10.256 1.00 94.50 93 LEU A O 1
ATOM 748 N N . ARG A 1 94 ? -1.968 -6.707 9.999 1.00 95.38 94 ARG A N 1
ATOM 749 C CA . ARG A 1 94 ? -1.084 -5.890 9.143 1.00 95.38 94 ARG A CA 1
ATOM 750 C C . ARG A 1 94 ? 0.175 -5.424 9.869 1.00 95.38 94 ARG A C 1
ATOM 752 O O . ARG A 1 94 ? 1.222 -5.278 9.250 1.00 95.38 94 ARG A O 1
ATOM 759 N N . GLN A 1 95 ? 0.123 -5.231 11.183 1.00 95.81 95 GLN A N 1
ATOM 760 C CA . GLN A 1 95 ? 1.303 -4.883 11.979 1.00 95.81 95 GLN A CA 1
ATOM 761 C C . GLN A 1 95 ? 2.168 -6.100 12.345 1.00 95.81 95 GLN A C 1
ATOM 763 O O . GLN A 1 95 ? 3.182 -5.949 13.029 1.00 95.81 95 GLN A O 1
ATOM 768 N N . GLY A 1 96 ? 1.812 -7.292 11.862 1.00 97.00 96 GLY A N 1
ATOM 769 C CA . GLY A 1 96 ? 2.544 -8.522 12.115 1.00 97.00 96 GLY A CA 1
ATOM 770 C C . GLY A 1 96 ? 4.016 -8.468 11.688 1.00 97.00 96 GLY A C 1
ATOM 771 O O . GLY A 1 96 ? 4.392 -7.887 10.663 1.00 97.00 96 GLY A O 1
ATOM 772 N N . ILE A 1 97 ? 4.856 -9.143 12.467 1.00 98.12 97 ILE A N 1
ATOM 773 C CA . ILE A 1 97 ? 6.271 -9.381 12.165 1.00 98.12 97 ILE A CA 1
ATOM 774 C C . ILE A 1 97 ? 6.583 -10.871 12.242 1.00 98.12 97 ILE A C 1
ATOM 776 O O . ILE A 1 97 ? 5.924 -11.626 12.957 1.00 98.12 97 ILE A O 1
ATOM 780 N N . TYR A 1 98 ? 7.616 -11.304 11.529 1.00 98.06 98 TYR A N 1
ATOM 781 C CA . TYR A 1 98 ? 8.095 -12.676 11.612 1.00 98.06 98 TYR A CA 1
ATOM 782 C C . TYR A 1 98 ? 8.998 -12.871 12.824 1.00 98.06 98 TYR A C 1
ATOM 784 O O . TYR A 1 98 ? 9.850 -12.048 13.128 1.00 98.06 98 TYR A O 1
ATOM 792 N N . CYS A 1 99 ? 8.863 -13.999 13.512 1.00 97.69 99 CYS A N 1
ATOM 793 C CA . CYS A 1 99 ? 9.755 -14.371 14.593 1.00 97.69 99 CYS A CA 1
ATOM 794 C C . CYS A 1 99 ? 11.117 -14.814 14.041 1.00 97.69 99 CYS A C 1
ATOM 796 O O . CYS A 1 99 ? 11.212 -15.836 13.357 1.00 97.69 99 CYS A O 1
ATOM 798 N N . ALA A 1 100 ? 12.191 -14.126 14.441 1.00 94.38 100 ALA A N 1
ATOM 799 C CA . ALA A 1 100 ? 13.560 -14.475 14.045 1.00 94.38 100 ALA A CA 1
ATOM 800 C C . ALA A 1 100 ? 14.011 -15.888 14.469 1.00 94.38 100 ALA A C 1
ATOM 802 O O . ALA A 1 100 ? 14.924 -16.436 13.860 1.00 94.38 100 ALA A O 1
ATOM 803 N N . LYS A 1 101 ? 13.418 -16.466 15.525 1.00 95.56 101 LYS A N 1
ATOM 804 C CA . LYS A 1 101 ? 13.808 -17.785 16.061 1.00 95.56 101 LYS A CA 1
ATOM 805 C C . LYS A 1 101 ? 12.952 -18.935 15.522 1.00 95.56 101 LYS A C 1
ATOM 807 O O . LYS A 1 101 ? 13.440 -20.052 15.400 1.00 95.56 101 LYS A O 1
ATOM 812 N N . CYS A 1 102 ? 11.685 -18.678 15.195 1.00 94.00 102 CYS A N 1
ATOM 813 C CA . CYS A 1 102 ? 10.677 -19.724 14.984 1.00 94.00 102 CYS A CA 1
ATOM 814 C C . CYS A 1 102 ? 10.277 -19.912 13.518 1.00 94.00 102 CYS A C 1
ATOM 816 O O . CYS A 1 102 ? 9.093 -20.015 13.220 1.00 94.00 102 CYS A O 1
ATOM 818 N N . LYS A 1 103 ? 11.249 -19.950 12.598 1.00 86.88 103 LYS A N 1
ATOM 819 C CA . LYS A 1 103 ? 11.015 -20.238 11.167 1.00 86.88 103 LYS A CA 1
ATOM 820 C C . LYS A 1 103 ? 9.881 -19.407 10.531 1.00 86.88 103 LYS A C 1
ATOM 822 O O . LYS A 1 103 ? 9.138 -19.919 9.702 1.00 86.88 103 LYS A O 1
ATOM 827 N N . GLY A 1 104 ? 9.738 -18.137 10.915 1.00 86.94 104 GLY A N 1
ATOM 828 C CA . GLY A 1 104 ? 8.724 -17.259 10.323 1.00 86.94 104 GLY A CA 1
ATOM 829 C C . GLY A 1 104 ? 7.334 -17.327 10.962 1.00 86.94 104 GLY A C 1
ATOM 830 O O . GLY A 1 104 ? 6.378 -16.876 10.343 1.00 86.94 104 GLY A O 1
ATOM 831 N N . GLN A 1 105 ? 7.198 -17.833 12.195 1.00 96.38 105 GLN A N 1
ATOM 832 C CA . GLN A 1 105 ? 5.970 -17.637 12.978 1.00 96.38 105 GLN A CA 1
ATOM 833 C C . GLN A 1 105 ? 5.611 -16.145 13.044 1.00 96.38 105 GLN A C 1
ATOM 835 O O . GLN A 1 105 ? 6.466 -15.333 13.397 1.00 96.38 105 GLN A O 1
ATOM 840 N N . ILE A 1 106 ? 4.364 -15.790 12.738 1.00 97.06 106 ILE A N 1
ATOM 841 C CA . ILE A 1 106 ? 3.887 -14.405 12.816 1.00 97.06 106 ILE A CA 1
ATOM 842 C C . ILE A 1 106 ? 3.600 -14.054 14.279 1.00 97.06 106 ILE A C 1
ATOM 844 O O . ILE A 1 106 ? 3.025 -14.865 15.008 1.00 97.06 106 ILE A O 1
ATOM 848 N N . ILE A 1 107 ? 4.034 -12.861 14.687 1.00 96.94 107 ILE A N 1
ATOM 849 C CA . ILE A 1 107 ? 3.746 -12.235 15.977 1.00 96.94 107 ILE A CA 1
ATOM 850 C C . ILE A 1 107 ? 3.081 -10.889 15.695 1.00 96.94 107 ILE A C 1
ATOM 852 O O . ILE A 1 107 ? 3.625 -10.094 14.925 1.00 96.94 107 ILE A O 1
ATOM 856 N N . THR A 1 108 ? 1.948 -10.616 16.328 1.00 96.62 108 THR A N 1
ATOM 857 C CA . THR A 1 108 ? 1.242 -9.332 16.213 1.00 96.62 108 THR A CA 1
ATOM 858 C C . THR A 1 108 ? 1.384 -8.481 17.484 1.00 96.62 108 THR A C 1
ATOM 860 O O . THR A 1 108 ? 1.791 -9.003 18.533 1.00 96.62 108 THR A O 1
ATOM 863 N N . PRO A 1 109 ? 1.062 -7.173 17.434 1.00 95.75 109 PRO A N 1
ATOM 864 C CA . PRO A 1 109 ? 1.063 -6.319 18.621 1.00 95.75 109 PRO A CA 1
ATOM 865 C C . PRO A 1 109 ? 0.200 -6.868 19.763 1.00 95.75 109 PRO A C 1
ATOM 867 O O . PRO A 1 109 ? 0.649 -6.880 20.911 1.00 95.75 109 PRO A O 1
ATOM 870 N N . SER A 1 110 ? -0.999 -7.374 19.455 1.00 94.12 110 SER A N 1
ATOM 871 C CA . SER A 1 110 ? -1.926 -7.916 20.459 1.00 94.12 110 SER A CA 1
ATOM 872 C C . SER A 1 110 ? -1.425 -9.204 21.118 1.00 94.12 110 SER A C 1
ATOM 874 O O . SER A 1 110 ? -1.732 -9.452 22.282 1.00 94.12 110 SER A O 1
ATOM 876 N N . GLN A 1 111 ? -0.606 -10.002 20.424 1.00 94.75 111 GLN A N 1
ATOM 877 C CA . GLN A 1 111 ? -0.020 -11.226 20.984 1.00 94.75 111 GLN A CA 1
ATOM 878 C C . GLN A 1 111 ? 1.118 -10.951 21.979 1.00 94.75 111 GLN A C 1
ATOM 880 O O . GLN A 1 111 ? 1.381 -11.780 22.850 1.00 94.75 111 GLN A O 1
ATOM 885 N N . ILE A 1 112 ? 1.800 -9.800 21.877 1.00 96.06 112 ILE A N 1
ATOM 886 C CA . ILE A 1 112 ? 2.914 -9.332 22.734 1.00 96.06 112 ILE A CA 1
ATOM 887 C C . ILE A 1 112 ? 4.184 -10.210 22.683 1.00 96.06 112 ILE A C 1
ATOM 889 O O . ILE A 1 112 ? 5.297 -9.686 22.792 1.00 96.06 112 ILE A O 1
ATOM 893 N N . LYS A 1 113 ? 4.074 -11.533 22.533 1.00 97.38 113 LYS A N 1
ATOM 894 C CA . LYS A 1 113 ? 5.178 -12.501 22.486 1.00 97.38 113 LYS A CA 1
ATOM 895 C C . LYS A 1 113 ? 4.901 -13.604 21.463 1.00 97.38 113 LYS A C 1
ATOM 897 O O . LYS A 1 113 ? 3.760 -13.942 21.180 1.00 97.38 113 LYS A O 1
ATOM 902 N N . CYS A 1 114 ? 5.970 -14.211 20.954 1.00 97.25 114 CYS A N 1
ATOM 903 C CA . CYS A 1 114 ? 5.892 -15.412 20.126 1.00 97.25 114 CYS A CA 1
ATOM 904 C C . CYS A 1 114 ? 5.317 -16.590 20.920 1.00 97.25 114 CYS A C 1
ATOM 906 O O . CYS A 1 114 ? 5.859 -16.933 21.971 1.00 97.25 114 CYS A O 1
ATOM 908 N N . SER A 1 115 ? 4.318 -17.272 20.364 1.00 95.81 115 SER A N 1
ATOM 909 C CA . SER A 1 115 ? 3.695 -18.462 20.957 1.00 95.81 115 SER A CA 1
ATOM 910 C C . SER A 1 115 ? 4.634 -19.671 21.093 1.00 95.81 115 SER A C 1
ATOM 912 O O . SER A 1 115 ? 4.342 -20.580 21.860 1.00 95.81 115 SER A O 1
ATOM 914 N N . LEU A 1 116 ? 5.762 -19.692 20.370 1.00 96.94 116 LEU A N 1
ATOM 915 C CA . LEU A 1 116 ? 6.674 -20.844 20.319 1.00 96.94 116 LEU A CA 1
ATOM 916 C C . LEU A 1 116 ? 7.979 -20.664 21.109 1.00 96.94 116 LEU A C 1
ATOM 918 O O . LEU A 1 116 ? 8.552 -21.644 21.569 1.00 96.94 116 LEU A O 1
ATOM 922 N N . CYS A 1 117 ? 8.497 -19.439 21.232 1.00 97.19 117 CYS A N 1
ATOM 923 C CA . CYS A 1 117 ? 9.778 -19.177 21.913 1.00 97.19 117 CYS A CA 1
ATOM 924 C C . CYS A 1 117 ? 9.751 -17.973 22.857 1.00 97.19 117 CYS A C 1
ATOM 926 O O . CYS A 1 117 ? 10.811 -17.493 23.260 1.00 97.19 117 CYS A O 1
ATOM 928 N N . GLU A 1 118 ? 8.563 -17.420 23.111 1.00 97.62 118 GLU A N 1
ATOM 929 C CA . GLU A 1 118 ? 8.322 -16.301 24.029 1.00 97.62 118 GLU A CA 1
ATOM 930 C C . GLU A 1 118 ? 9.060 -14.994 23.695 1.00 97.62 118 GLU A C 1
ATOM 932 O O . GLU A 1 118 ? 9.069 -14.048 24.485 1.00 97.62 118 GLU A O 1
ATOM 937 N N . THR A 1 119 ? 9.662 -14.898 22.503 1.00 97.38 119 THR A N 1
ATOM 938 C CA . THR A 1 119 ? 10.328 -13.670 22.050 1.00 97.38 119 THR A CA 1
ATOM 939 C C . THR A 1 119 ? 9.323 -12.525 22.021 1.00 97.38 119 THR A C 1
ATOM 941 O O . THR A 1 119 ? 8.286 -12.630 21.370 1.00 97.38 119 THR A O 1
ATOM 944 N N . ASN A 1 120 ? 9.641 -11.433 22.714 1.00 97.88 120 ASN A N 1
ATOM 945 C CA . ASN A 1 120 ? 8.779 -10.263 22.816 1.00 97.88 120 ASN A CA 1
ATOM 946 C C . ASN A 1 120 ? 8.674 -9.504 21.480 1.00 97.88 120 ASN A C 1
ATOM 948 O O . ASN A 1 120 ? 9.692 -9.232 20.837 1.00 97.88 120 ASN A O 1
ATOM 952 N N . PHE A 1 121 ? 7.447 -9.137 21.103 1.00 97.31 121 PHE A N 1
ATOM 953 C CA . PHE A 1 121 ? 7.115 -8.390 19.891 1.00 97.31 121 PHE A CA 1
ATOM 954 C C . PHE A 1 121 ? 7.851 -7.049 19.837 1.00 97.31 121 PHE A C 1
ATOM 956 O O . PHE A 1 121 ? 8.574 -6.798 18.880 1.00 97.31 121 PHE A O 1
ATOM 963 N N . ASN A 1 122 ? 7.754 -6.222 20.884 1.00 97.62 122 ASN A N 1
ATOM 964 C CA . ASN A 1 122 ? 8.356 -4.884 20.902 1.00 97.62 122 ASN A CA 1
ATOM 965 C C . ASN A 1 122 ? 9.885 -4.935 20.812 1.00 97.62 122 ASN A C 1
ATOM 967 O O . ASN A 1 122 ? 10.487 -4.157 20.075 1.00 97.62 122 ASN A O 1
ATOM 971 N N . SER A 1 123 ? 10.526 -5.870 21.520 1.00 97.81 123 SER A N 1
ATOM 972 C CA . SER A 1 123 ? 11.980 -6.055 21.429 1.00 97.81 123 SER A CA 1
ATOM 973 C C . SER A 1 123 ? 12.418 -6.460 20.020 1.00 97.81 123 SER A C 1
ATOM 975 O O . SER A 1 123 ? 13.437 -5.978 19.522 1.00 97.81 123 SER A O 1
ATOM 977 N N . LEU A 1 124 ? 11.654 -7.338 19.366 1.00 97.31 124 LEU A N 1
ATOM 978 C CA . LEU A 1 124 ? 11.955 -7.791 18.013 1.00 97.31 124 LEU A CA 1
ATOM 979 C C . LEU A 1 124 ? 11.680 -6.701 16.967 1.00 97.31 124 LEU A C 1
ATOM 981 O O . LEU A 1 124 ? 12.517 -6.475 16.096 1.00 97.31 124 LEU A O 1
ATOM 985 N N . LEU A 1 125 ? 10.565 -5.983 17.099 1.00 97.81 125 LEU A N 1
ATOM 986 C CA . LEU A 1 125 ? 10.215 -4.840 16.260 1.00 97.81 125 LEU A CA 1
ATOM 987 C C . LEU A 1 125 ? 11.287 -3.746 16.343 1.00 97.81 125 LEU A C 1
ATOM 989 O O . LEU A 1 125 ? 11.735 -3.250 15.314 1.00 97.81 125 LEU A O 1
ATOM 993 N N . LEU A 1 126 ? 11.764 -3.415 17.549 1.00 98.19 126 LEU A N 1
ATOM 994 C CA . LEU A 1 126 ? 12.843 -2.441 17.741 1.00 98.19 126 LEU A CA 1
ATOM 995 C C . LEU A 1 126 ? 14.129 -2.865 17.022 1.00 98.19 126 LEU A C 1
ATOM 997 O O . LEU A 1 126 ? 14.779 -2.041 16.373 1.00 98.19 126 LEU A O 1
ATOM 1001 N N . LYS A 1 127 ? 14.487 -4.151 17.112 1.00 97.69 127 LYS A N 1
ATOM 1002 C CA . LYS A 1 127 ? 15.633 -4.711 16.390 1.00 97.69 127 LYS A CA 1
ATOM 1003 C C . LYS A 1 127 ? 15.467 -4.535 14.879 1.00 97.69 127 LYS A C 1
ATOM 1005 O O . LYS A 1 127 ? 16.370 -4.009 14.233 1.00 97.69 127 LYS A O 1
ATOM 1010 N N . TYR A 1 128 ? 14.324 -4.938 14.324 1.00 98.19 128 TYR A N 1
ATOM 1011 C CA . TYR A 1 128 ? 14.054 -4.831 12.888 1.00 98.19 128 TYR A CA 1
ATOM 1012 C C . TYR A 1 128 ? 14.052 -3.381 12.403 1.00 98.19 128 TYR A C 1
ATOM 1014 O O . TYR A 1 128 ? 14.723 -3.073 11.421 1.00 98.19 128 TYR A O 1
ATOM 1022 N N . ASN A 1 129 ? 13.392 -2.476 13.126 1.00 97.94 129 ASN A N 1
ATOM 1023 C CA . ASN A 1 129 ? 13.392 -1.047 12.814 1.00 97.94 129 ASN A CA 1
ATOM 1024 C C . ASN A 1 129 ? 14.808 -0.461 12.816 1.00 97.94 129 ASN A C 1
ATOM 1026 O O . ASN A 1 129 ? 15.158 0.308 11.927 1.00 97.94 129 ASN A O 1
ATOM 1030 N N . THR A 1 130 ? 15.642 -0.849 13.783 1.00 98.38 130 THR A N 1
ATOM 1031 C CA . THR A 1 130 ? 17.020 -0.354 13.893 1.00 98.38 130 THR A CA 1
ATOM 1032 C C . THR A 1 130 ? 17.874 -0.811 12.713 1.00 98.38 130 THR A C 1
ATOM 1034 O O . THR A 1 130 ? 18.558 -0.003 12.090 1.00 98.38 130 THR A O 1
ATOM 1037 N N . GLU A 1 131 ? 17.833 -2.099 12.374 1.00 98.06 131 GLU A N 1
ATOM 1038 C CA . GLU A 1 131 ? 18.606 -2.644 11.254 1.00 98.06 131 GLU A CA 1
ATOM 1039 C C . GLU A 1 131 ? 18.175 -2.041 9.915 1.00 98.06 131 GLU A C 1
ATOM 1041 O O . GLU A 1 131 ? 19.026 -1.680 9.100 1.00 98.06 131 GLU A O 1
ATOM 1046 N N . ILE A 1 132 ? 16.867 -1.879 9.703 1.00 98.00 132 ILE A N 1
ATOM 1047 C CA . ILE A 1 132 ? 16.366 -1.230 8.496 1.00 98.00 132 ILE A CA 1
ATOM 1048 C C . ILE A 1 132 ? 16.800 0.242 8.451 1.00 98.00 132 ILE A C 1
ATOM 1050 O O . ILE A 1 132 ? 17.327 0.686 7.432 1.00 98.00 132 ILE A O 1
ATOM 1054 N N . ALA A 1 133 ? 16.662 0.992 9.548 1.00 98.12 133 ALA A N 1
ATOM 1055 C CA . ALA A 1 133 ? 17.060 2.398 9.596 1.00 98.12 133 ALA A CA 1
ATOM 1056 C C . ALA A 1 133 ? 18.555 2.597 9.283 1.00 98.12 133 ALA A C 1
ATOM 1058 O O . ALA A 1 133 ? 18.935 3.588 8.650 1.00 98.12 133 ALA A O 1
ATOM 1059 N N . LEU A 1 134 ? 19.414 1.651 9.684 1.00 98.50 134 LEU A N 1
ATOM 1060 C CA . LEU A 1 134 ? 20.834 1.650 9.321 1.00 98.50 134 LEU A CA 1
ATOM 1061 C C . LEU A 1 134 ? 21.043 1.452 7.812 1.00 98.50 134 LEU A C 1
ATOM 1063 O O . LEU A 1 134 ? 21.859 2.162 7.214 1.00 98.50 134 LEU A O 1
ATOM 1067 N N . LEU A 1 135 ? 20.303 0.535 7.180 1.00 98.44 135 LEU A N 1
ATOM 1068 C CA . LEU A 1 135 ? 20.350 0.325 5.728 1.00 98.44 135 LEU A CA 1
ATOM 1069 C C . LEU A 1 135 ? 19.840 1.552 4.965 1.00 98.44 135 LEU A C 1
ATOM 1071 O O . LEU A 1 135 ? 20.528 2.041 4.072 1.00 98.44 135 LEU A O 1
ATOM 1075 N N . GLU A 1 136 ? 18.703 2.122 5.362 1.00 97.88 136 GLU A N 1
ATOM 1076 C CA . GLU A 1 136 ? 18.169 3.346 4.756 1.00 97.88 136 GLU A CA 1
ATOM 1077 C C . GLU A 1 136 ? 19.133 4.533 4.894 1.00 97.88 136 GLU A C 1
ATOM 1079 O O . GLU A 1 136 ? 19.338 5.290 3.944 1.00 97.88 136 GLU A O 1
ATOM 1084 N N . LYS A 1 137 ? 19.765 4.702 6.065 1.00 98.12 137 LYS A N 1
ATOM 1085 C CA . LYS A 1 137 ? 20.799 5.728 6.271 1.00 98.12 137 LYS A CA 1
ATOM 1086 C C . LYS A 1 137 ? 21.983 5.506 5.333 1.00 98.12 137 LYS A C 1
ATOM 1088 O O . LYS A 1 137 ? 22.499 6.465 4.764 1.00 98.12 137 LYS A O 1
ATOM 1093 N N . SER A 1 138 ? 22.390 4.252 5.151 1.00 98.25 138 SER A N 1
ATOM 1094 C CA . SER A 1 138 ? 23.483 3.888 4.250 1.00 98.25 138 SER A CA 1
ATOM 1095 C C . SER A 1 138 ? 23.125 4.189 2.794 1.00 98.25 138 SER A C 1
ATOM 1097 O O . SER A 1 138 ? 23.953 4.752 2.083 1.00 98.25 138 SER A O 1
ATOM 1099 N N . ILE A 1 139 ? 21.889 3.908 2.367 1.00 97.75 139 ILE A N 1
ATOM 1100 C CA . ILE A 1 139 ? 21.372 4.291 1.044 1.00 97.75 139 ILE A CA 1
ATOM 1101 C C . ILE A 1 139 ? 21.449 5.807 0.873 1.00 97.75 139 ILE A C 1
ATOM 1103 O O . ILE A 1 139 ? 22.103 6.265 -0.058 1.00 97.75 139 ILE A O 1
ATOM 1107 N N . ARG A 1 140 ? 20.873 6.589 1.799 1.00 97.31 140 ARG A N 1
ATOM 1108 C CA . ARG A 1 140 ? 20.884 8.063 1.727 1.00 97.31 140 ARG A CA 1
ATOM 1109 C C . ARG A 1 140 ? 22.300 8.631 1.610 1.00 97.31 140 ARG A C 1
ATOM 1111 O O . ARG A 1 140 ? 22.541 9.491 0.772 1.00 97.31 140 ARG A O 1
ATOM 1118 N N . ASN A 1 141 ? 23.252 8.107 2.381 1.00 96.88 141 ASN A N 1
ATOM 1119 C CA . ASN A 1 141 ? 24.653 8.537 2.317 1.00 96.88 141 ASN A CA 1
ATOM 1120 C C . ASN A 1 141 ? 25.320 8.216 0.962 1.00 96.88 141 ASN A C 1
ATOM 1122 O O . ASN A 1 141 ? 26.251 8.906 0.550 1.00 96.88 141 ASN A O 1
ATOM 1126 N N . ASN A 1 142 ? 24.837 7.194 0.252 1.00 96.81 142 ASN A N 1
ATOM 1127 C CA . ASN A 1 142 ? 25.312 6.789 -1.071 1.00 96.81 142 ASN A CA 1
ATOM 1128 C C . ASN A 1 142 ? 24.436 7.337 -2.219 1.00 96.81 142 ASN A C 1
ATOM 1130 O O . ASN A 1 142 ? 24.632 6.951 -3.366 1.00 96.81 142 ASN A O 1
ATOM 1134 N N . MET A 1 143 ? 23.487 8.245 -1.960 1.00 93.62 143 MET A N 1
ATOM 1135 C CA . MET A 1 143 ? 22.702 8.927 -3.001 1.00 93.62 143 MET A CA 1
ATOM 1136 C C . MET A 1 143 ? 23.384 10.233 -3.438 1.00 93.62 143 MET A C 1
ATOM 1138 O O . MET A 1 143 ? 22.850 11.323 -3.254 1.00 93.62 143 MET A O 1
ATOM 1142 N N . HIS A 1 144 ? 24.584 10.140 -4.008 1.00 92.81 144 HIS A N 1
ATOM 1143 C CA . HIS A 1 144 ? 25.285 11.279 -4.611 1.00 92.81 144 HIS A CA 1
ATOM 1144 C C . HIS A 1 144 ? 25.738 10.936 -6.042 1.00 92.81 144 HIS A C 1
ATOM 1146 O O . HIS A 1 144 ? 25.917 9.756 -6.340 1.00 92.81 144 HIS A O 1
ATOM 1152 N N . PRO A 1 145 ? 25.940 11.925 -6.939 1.00 90.50 145 PRO A N 1
ATOM 1153 C CA . PRO A 1 145 ? 26.215 11.665 -8.360 1.00 90.50 145 PRO A CA 1
ATOM 1154 C C . PRO A 1 145 ? 27.426 10.761 -8.637 1.00 90.50 145 PRO A C 1
ATOM 1156 O O . PRO A 1 145 ? 27.430 10.034 -9.622 1.00 90.50 145 PRO A O 1
ATOM 1159 N N . ASN A 1 146 ? 28.426 10.774 -7.749 1.00 92.62 146 ASN A N 1
ATOM 1160 C CA . ASN A 1 146 ? 29.658 9.985 -7.876 1.00 92.62 146 ASN A CA 1
ATOM 1161 C C . ASN A 1 146 ? 29.620 8.650 -7.111 1.00 92.62 146 ASN A C 1
ATOM 1163 O O . ASN A 1 146 ? 30.648 7.985 -6.982 1.00 92.62 146 ASN A O 1
ATOM 1167 N N . ALA A 1 147 ? 28.472 8.277 -6.542 1.00 92.56 147 ALA A N 1
ATOM 1168 C CA . ALA A 1 147 ? 28.371 7.065 -5.750 1.00 92.56 147 ALA A CA 1
ATOM 1169 C C . ALA A 1 147 ? 28.547 5.819 -6.621 1.00 92.56 147 ALA A C 1
ATOM 1171 O O . ALA A 1 147 ? 28.101 5.758 -7.767 1.00 92.56 147 ALA A O 1
ATOM 1172 N N . ASN A 1 148 ? 29.155 4.784 -6.043 1.00 95.19 148 ASN A N 1
ATOM 1173 C CA . ASN A 1 148 ? 29.274 3.493 -6.701 1.00 95.19 148 ASN A CA 1
ATOM 1174 C C . ASN A 1 148 ? 27.880 2.859 -6.859 1.00 95.19 148 ASN A C 1
ATOM 1176 O O . ASN A 1 148 ? 27.270 2.408 -5.887 1.00 95.19 148 ASN A O 1
ATOM 1180 N N . GLU A 1 149 ? 27.391 2.802 -8.096 1.00 95.44 149 GLU A N 1
ATOM 1181 C CA . GLU A 1 149 ? 26.072 2.264 -8.435 1.00 95.44 149 GLU A CA 1
ATOM 1182 C C . GLU A 1 149 ? 25.882 0.817 -7.968 1.00 95.44 149 GLU A C 1
ATOM 1184 O O . GLU A 1 149 ? 24.804 0.461 -7.488 1.00 95.44 149 GLU A O 1
ATOM 1189 N N . ARG A 1 150 ? 26.942 -0.001 -8.019 1.00 96.12 150 ARG A N 1
ATOM 1190 C CA . ARG A 1 150 ? 26.913 -1.377 -7.509 1.00 96.12 150 ARG A CA 1
ATOM 1191 C C . ARG A 1 150 ? 26.659 -1.400 -6.005 1.00 96.12 150 ARG A C 1
ATOM 1193 O O . ARG A 1 150 ? 25.860 -2.209 -5.544 1.00 96.12 150 ARG A O 1
ATOM 1200 N N . THR A 1 151 ? 27.308 -0.519 -5.245 1.00 96.81 151 THR A N 1
ATOM 1201 C CA . THR A 1 151 ? 27.083 -0.401 -3.796 1.00 96.81 151 THR A CA 1
ATOM 1202 C C . THR A 1 151 ? 25.638 -0.020 -3.505 1.00 96.81 151 THR A C 1
ATOM 1204 O O . THR A 1 151 ? 25.006 -0.639 -2.654 1.00 96.81 151 THR A O 1
ATOM 1207 N N . LEU A 1 152 ? 25.091 0.953 -4.237 1.00 97.00 152 LEU A N 1
ATOM 1208 C CA . LEU A 1 152 ? 23.705 1.376 -4.058 1.00 97.00 152 LEU A CA 1
ATOM 1209 C C . LEU A 1 152 ? 22.724 0.235 -4.370 1.00 97.00 152 LEU A C 1
ATOM 1211 O O . LEU A 1 152 ? 21.809 -0.004 -3.587 1.00 97.00 152 LEU A O 1
ATOM 1215 N N . CYS A 1 153 ? 22.962 -0.514 -5.450 1.00 97.12 153 CYS A N 1
ATOM 1216 C CA . CYS A 1 153 ? 22.159 -1.680 -5.820 1.00 97.12 153 CYS A CA 1
ATOM 1217 C C . CYS A 1 153 ? 22.153 -2.740 -4.708 1.00 97.12 153 CYS A C 1
ATOM 1219 O O . CYS A 1 153 ? 21.088 -3.178 -4.276 1.00 97.12 153 CYS A O 1
ATOM 1221 N N . LEU A 1 154 ? 23.330 -3.073 -4.166 1.00 97.81 154 LEU A N 1
ATOM 1222 C CA . LEU A 1 154 ? 23.462 -4.025 -3.059 1.00 97.81 154 LEU A CA 1
ATOM 1223 C C . LEU A 1 154 ? 22.757 -3.550 -1.781 1.00 97.81 154 LEU A C 1
ATOM 1225 O O . LEU A 1 154 ? 22.166 -4.364 -1.076 1.00 97.81 154 LEU A O 1
ATOM 1229 N N . LEU A 1 155 ? 22.800 -2.250 -1.475 1.00 98.38 155 LEU A N 1
ATOM 1230 C CA . LEU A 1 155 ? 22.112 -1.695 -0.307 1.00 98.38 155 LEU A CA 1
ATOM 1231 C C . LEU A 1 155 ? 20.586 -1.770 -0.450 1.00 98.38 155 LEU A C 1
ATOM 1233 O O . LEU A 1 155 ? 19.908 -2.132 0.511 1.00 98.38 155 LEU A O 1
ATOM 1237 N N . TYR A 1 156 ? 20.052 -1.463 -1.634 1.00 98.31 156 TYR A N 1
ATOM 1238 C CA . TYR A 1 156 ? 18.622 -1.596 -1.920 1.00 98.31 156 TYR A CA 1
ATOM 1239 C C . TYR A 1 156 ? 18.156 -3.054 -1.859 1.00 98.31 156 TYR A C 1
ATOM 1241 O O . TYR A 1 156 ? 17.122 -3.327 -1.253 1.00 98.31 156 TYR A O 1
ATOM 1249 N N . GLU A 1 157 ? 18.929 -3.984 -2.423 1.00 98.44 157 GLU A N 1
ATOM 1250 C CA . GLU A 1 157 ? 18.648 -5.423 -2.347 1.00 98.44 157 GLU A CA 1
ATOM 1251 C C . GLU A 1 157 ? 18.662 -5.916 -0.890 1.00 98.44 157 GLU A C 1
ATOM 1253 O O . GLU A 1 157 ? 17.738 -6.591 -0.438 1.00 98.44 157 GLU A O 1
ATOM 1258 N N . ALA A 1 158 ? 19.675 -5.525 -0.110 1.00 98.56 158 ALA A N 1
ATOM 1259 C CA . ALA A 1 158 ? 19.772 -5.889 1.301 1.00 98.56 158 ALA A CA 1
ATOM 1260 C C . ALA A 1 158 ? 18.589 -5.347 2.117 1.00 98.56 158 ALA A C 1
ATOM 1262 O O . ALA A 1 158 ? 18.030 -6.072 2.942 1.00 98.56 158 ALA A O 1
ATOM 1263 N N . LEU A 1 159 ? 18.184 -4.096 1.872 1.00 98.62 159 LEU A N 1
ATOM 1264 C CA . LEU A 1 159 ? 17.010 -3.480 2.489 1.00 98.62 159 LEU A CA 1
ATOM 1265 C C . LEU A 1 159 ? 15.728 -4.258 2.156 1.00 98.62 159 LEU A C 1
ATOM 1267 O O . LEU A 1 159 ? 14.973 -4.618 3.062 1.00 98.62 159 LEU A O 1
ATOM 1271 N N . TYR A 1 160 ? 15.519 -4.560 0.875 1.00 98.56 160 TYR A N 1
ATOM 1272 C CA . TYR A 1 160 ? 14.377 -5.325 0.380 1.00 98.56 160 TYR A CA 1
ATOM 1273 C C . TYR A 1 160 ? 14.285 -6.711 1.030 1.00 98.56 160 TYR A C 1
ATOM 1275 O O . TYR A 1 160 ? 13.273 -7.048 1.652 1.00 98.56 160 TYR A O 1
ATOM 1283 N N . LEU A 1 161 ? 15.366 -7.493 0.974 1.00 98.25 161 LEU A N 1
ATOM 1284 C CA . LEU A 1 161 ? 15.419 -8.829 1.568 1.00 98.25 161 LEU A CA 1
ATOM 1285 C C . LEU A 1 161 ? 15.231 -8.782 3.088 1.00 98.25 161 LEU A C 1
ATOM 1287 O O . LEU A 1 161 ? 14.538 -9.632 3.656 1.00 98.25 161 LEU A O 1
ATOM 1291 N N . ARG A 1 162 ? 15.803 -7.774 3.762 1.00 98.12 162 ARG A N 1
ATOM 1292 C CA . ARG A 1 162 ? 15.662 -7.635 5.213 1.00 98.12 162 ARG A CA 1
ATOM 1293 C C . ARG A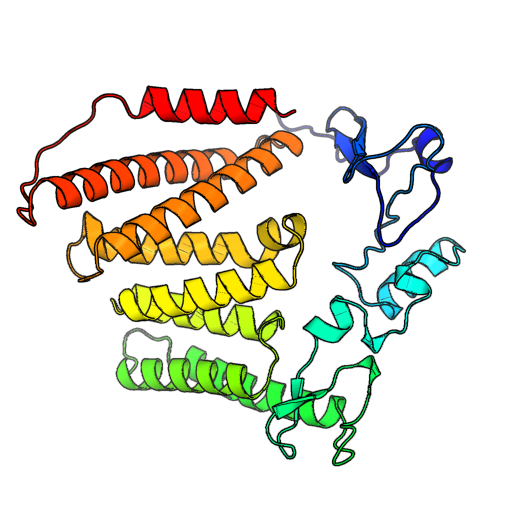 1 162 ? 14.225 -7.329 5.615 1.00 98.12 162 ARG A C 1
ATOM 1295 O O . ARG A 1 162 ? 13.744 -7.932 6.576 1.00 98.12 162 ARG A O 1
ATOM 1302 N N . ALA A 1 163 ? 13.533 -6.455 4.886 1.00 98.19 163 ALA A N 1
ATOM 1303 C CA . ALA A 1 163 ? 12.129 -6.153 5.141 1.00 98.19 163 ALA A CA 1
ATOM 1304 C C . ALA A 1 163 ? 11.240 -7.390 4.929 1.00 98.19 163 ALA A C 1
ATOM 1306 O O . ALA A 1 163 ? 10.444 -7.721 5.809 1.00 98.19 163 ALA A O 1
ATOM 1307 N N . ARG A 1 164 ? 11.440 -8.141 3.835 1.00 97.75 164 ARG A N 1
ATOM 1308 C CA . ARG A 1 164 ? 10.695 -9.389 3.565 1.00 97.75 164 ARG A CA 1
ATOM 1309 C C . ARG A 1 164 ? 10.878 -10.445 4.647 1.00 97.75 164 ARG A C 1
ATOM 1311 O O . ARG A 1 164 ? 9.921 -11.121 5.006 1.00 97.75 164 ARG A O 1
ATOM 1318 N N . ALA A 1 165 ? 12.088 -10.568 5.186 1.00 97.38 165 ALA A N 1
ATOM 1319 C CA . ALA A 1 165 ? 12.386 -11.516 6.255 1.00 97.38 165 ALA A CA 1
ATOM 1320 C C . ALA A 1 165 ? 11.848 -11.087 7.634 1.00 97.38 165 ALA A C 1
ATOM 1322 O O . ALA A 1 165 ? 11.818 -11.905 8.551 1.00 97.38 165 ALA A O 1
ATOM 1323 N N . SER A 1 166 ? 11.466 -9.818 7.799 1.00 98.00 166 SER A N 1
ATOM 1324 C CA . SER A 1 166 ? 11.122 -9.234 9.104 1.00 98.00 166 SER A CA 1
ATOM 1325 C C . SER A 1 166 ? 9.625 -8.967 9.265 1.00 98.00 166 SER A C 1
ATOM 1327 O O . SER A 1 166 ? 9.096 -9.116 10.362 1.00 98.00 166 SER A O 1
ATOM 1329 N N . TYR A 1 167 ? 8.932 -8.610 8.186 1.00 98.38 167 TYR A N 1
ATOM 1330 C CA . TYR A 1 167 ? 7.553 -8.122 8.218 1.00 98.38 167 TYR A CA 1
ATOM 1331 C C . TYR A 1 167 ? 6.627 -8.977 7.348 1.00 98.38 167 TYR A C 1
ATOM 1333 O O . TYR A 1 167 ? 7.018 -9.445 6.270 1.00 98.38 167 TYR A O 1
ATOM 1341 N N . VAL A 1 168 ? 5.374 -9.141 7.781 1.00 97.81 168 VAL A N 1
ATOM 1342 C CA . VAL A 1 168 ? 4.359 -9.842 6.979 1.00 97.81 168 VAL A CA 1
ATOM 1343 C C . VAL A 1 168 ? 4.052 -9.077 5.681 1.00 97.81 168 VAL A C 1
ATOM 1345 O O . VAL A 1 168 ? 4.264 -7.865 5.632 1.00 97.81 168 VAL A O 1
ATOM 1348 N N . PRO A 1 169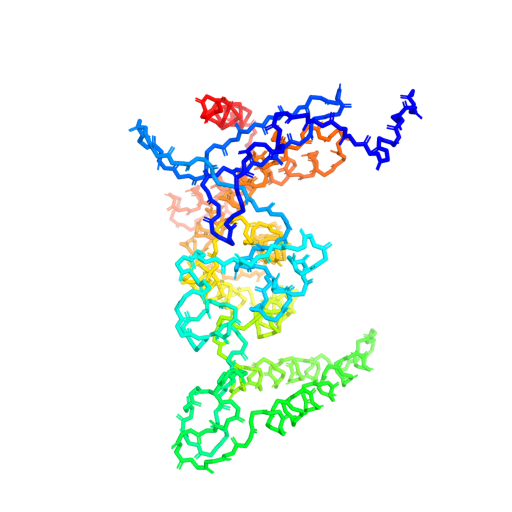 ? 3.550 -9.733 4.617 1.00 97.94 169 PRO A N 1
ATOM 1349 C CA . PRO A 1 169 ? 3.347 -9.090 3.314 1.00 97.94 169 PRO A CA 1
ATOM 1350 C C . PRO A 1 169 ? 2.343 -7.932 3.341 1.00 97.94 169 PRO A C 1
ATOM 1352 O O . PRO A 1 169 ? 2.417 -7.025 2.521 1.00 97.94 169 PRO A O 1
ATOM 1355 N N . SER A 1 170 ? 1.418 -7.955 4.298 1.00 96.38 170 SER A N 1
ATOM 1356 C CA . SER A 1 170 ? 0.406 -6.926 4.515 1.00 96.38 170 SER A CA 1
ATOM 1357 C C . SER A 1 170 ? 0.893 -5.759 5.380 1.00 96.38 170 SER A C 1
ATOM 1359 O O . SER A 1 170 ? 0.125 -4.844 5.655 1.00 96.38 170 SER A O 1
ATOM 1361 N N . ASN A 1 171 ? 2.155 -5.771 5.816 1.00 97.38 171 ASN A N 1
ATOM 1362 C CA . ASN A 1 171 ? 2.725 -4.696 6.609 1.00 97.38 171 ASN A CA 1
ATOM 1363 C C . ASN A 1 171 ? 3.073 -3.491 5.736 1.00 97.38 171 ASN A C 1
ATOM 1365 O O . ASN A 1 171 ? 3.869 -3.589 4.801 1.00 97.38 171 ASN A O 1
ATOM 1369 N N . GLU A 1 172 ? 2.516 -2.33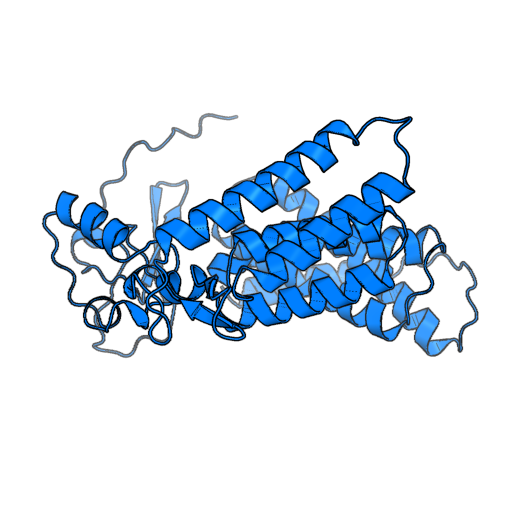2 6.083 1.00 95.75 172 GLU A N 1
ATOM 1370 C CA . GLU A 1 172 ? 2.681 -1.093 5.320 1.00 95.75 172 GLU A CA 1
ATOM 1371 C C . GLU A 1 172 ? 4.152 -0.690 5.151 1.00 95.75 172 GLU A C 1
ATOM 1373 O O . GLU A 1 172 ? 4.551 -0.215 4.087 1.00 95.75 172 GLU A O 1
ATOM 1378 N N . TYR A 1 173 ? 4.980 -0.910 6.176 1.00 96.56 173 TYR A N 1
ATOM 1379 C CA . TYR A 1 173 ? 6.399 -0.580 6.106 1.00 96.56 173 TYR A CA 1
ATOM 1380 C C . TYR A 1 173 ? 7.136 -1.467 5.099 1.00 96.56 173 TYR A C 1
ATOM 1382 O O . TYR A 1 173 ? 7.917 -0.970 4.287 1.00 96.56 173 TYR A O 1
ATOM 1390 N N . ARG A 1 174 ? 6.828 -2.771 5.083 1.00 97.81 174 ARG A N 1
ATOM 1391 C CA . ARG A 1 174 ? 7.346 -3.690 4.063 1.00 97.81 174 ARG A CA 1
ATOM 1392 C C . ARG A 1 174 ? 6.910 -3.271 2.670 1.00 97.81 174 ARG A C 1
ATOM 1394 O O . ARG A 1 174 ? 7.765 -3.156 1.802 1.00 97.81 174 ARG A O 1
ATOM 1401 N N . ILE A 1 175 ? 5.622 -2.996 2.475 1.00 97.94 175 ILE A N 1
ATOM 1402 C CA . ILE A 1 175 ? 5.078 -2.562 1.182 1.00 97.94 175 ILE A CA 1
ATOM 1403 C C . ILE A 1 175 ? 5.818 -1.313 0.679 1.00 97.94 175 ILE A C 1
ATOM 1405 O O . ILE A 1 175 ? 6.243 -1.271 -0.473 1.00 97.94 175 ILE A O 1
ATOM 1409 N N . LYS A 1 176 ? 6.055 -0.322 1.550 1.00 97.56 176 LYS A N 1
ATOM 1410 C CA . LYS A 1 176 ? 6.831 0.885 1.217 1.00 97.56 176 LYS A CA 1
ATOM 1411 C C . LYS A 1 176 ? 8.266 0.565 0.791 1.00 97.56 176 LYS A C 1
ATOM 1413 O O . LYS A 1 176 ? 8.742 1.123 -0.198 1.00 97.56 176 LYS A O 1
ATOM 1418 N N . VAL A 1 177 ? 8.947 -0.343 1.492 1.00 98.19 177 VAL A N 1
ATOM 1419 C CA . VAL A 1 177 ? 10.296 -0.800 1.117 1.00 98.19 177 VAL A CA 1
ATOM 1420 C C . VAL A 1 177 ? 10.289 -1.527 -0.233 1.00 98.19 177 VAL A C 1
ATOM 1422 O O . VAL A 1 177 ? 11.140 -1.249 -1.079 1.00 98.19 177 VAL A O 1
ATOM 1425 N N . GLU A 1 178 ? 9.328 -2.424 -0.465 1.00 98.50 178 GLU A N 1
ATOM 1426 C CA . GLU A 1 178 ? 9.193 -3.174 -1.720 1.00 98.50 178 GLU A CA 1
ATOM 1427 C C . GLU A 1 178 ? 8.927 -2.237 -2.908 1.00 98.50 178 GLU A C 1
ATOM 1429 O O . GLU A 1 178 ? 9.598 -2.343 -3.936 1.00 98.50 178 GLU A O 1
ATOM 1434 N N . LEU A 1 179 ? 8.028 -1.260 -2.753 1.00 98.44 179 LEU A N 1
ATOM 1435 C CA . LEU A 1 179 ? 7.766 -0.234 -3.768 1.00 98.44 179 LEU A CA 1
ATOM 1436 C C . LEU A 1 179 ? 8.994 0.652 -4.015 1.00 98.44 179 LEU A C 1
ATOM 1438 O O . LEU A 1 179 ? 9.352 0.898 -5.167 1.00 98.44 179 LEU A O 1
ATOM 1442 N N . GLY A 1 180 ? 9.695 1.075 -2.959 1.00 98.00 180 GLY A N 1
ATOM 1443 C CA . GLY A 1 180 ? 10.938 1.840 -3.085 1.00 98.00 180 GLY A CA 1
ATOM 1444 C C . GLY A 1 180 ? 12.031 1.079 -3.845 1.00 98.00 180 GLY A C 1
ATOM 1445 O O . GLY A 1 180 ? 12.723 1.657 -4.687 1.00 98.00 180 GLY A O 1
ATOM 1446 N N . HIS A 1 181 ? 12.155 -0.228 -3.606 1.00 98.44 181 HIS A N 1
ATOM 1447 C CA . HIS A 1 181 ? 13.084 -1.090 -4.332 1.00 98.44 181 HIS A CA 1
ATOM 1448 C C . HIS A 1 181 ? 12.661 -1.299 -5.795 1.00 98.44 181 HIS A C 1
ATOM 1450 O O . HIS A 1 181 ? 13.484 -1.136 -6.696 1.00 98.44 181 HIS A O 1
ATOM 1456 N N . ALA A 1 182 ? 11.376 -1.560 -6.060 1.00 98.56 182 ALA A N 1
ATOM 1457 C CA . ALA A 1 182 ? 10.843 -1.669 -7.420 1.00 98.56 182 ALA A CA 1
ATOM 1458 C C . ALA A 1 182 ? 11.063 -0.380 -8.229 1.00 98.56 182 ALA A C 1
ATOM 1460 O O . ALA A 1 182 ? 11.468 -0.437 -9.390 1.00 98.56 182 ALA A O 1
ATOM 1461 N N . LYS A 1 183 ? 10.877 0.789 -7.607 1.00 98.50 183 LYS A N 1
ATOM 1462 C CA . LYS A 1 183 ? 11.182 2.091 -8.212 1.00 98.50 183 LYS A CA 1
ATOM 1463 C C . LYS A 1 183 ? 12.653 2.241 -8.561 1.00 98.50 183 LYS A C 1
ATOM 1465 O O . LYS A 1 183 ? 12.971 2.663 -9.671 1.00 98.50 183 LYS A O 1
ATOM 1470 N N . TYR A 1 184 ? 13.545 1.893 -7.633 1.00 98.00 184 TYR A N 1
ATOM 1471 C CA . TYR A 1 184 ? 14.982 1.909 -7.888 1.00 98.00 184 TYR A CA 1
ATOM 1472 C C . TYR A 1 184 ? 15.335 1.017 -9.087 1.00 98.00 184 TYR A C 1
ATOM 1474 O O . TYR A 1 184 ? 15.980 1.483 -10.023 1.00 98.00 184 TYR A O 1
ATOM 1482 N N . LEU A 1 185 ? 14.844 -0.225 -9.111 1.00 97.81 185 LEU A N 1
ATOM 1483 C CA . LEU A 1 185 ? 15.059 -1.157 -10.219 1.00 97.81 185 LEU A CA 1
ATOM 1484 C C . LEU A 1 185 ? 14.533 -0.605 -11.550 1.00 97.81 185 LEU A C 1
ATOM 1486 O O . LEU A 1 185 ? 15.245 -0.652 -12.552 1.00 97.81 185 LEU A O 1
ATOM 1490 N N . ALA A 1 186 ? 13.331 -0.025 -11.563 1.00 97.94 186 ALA A N 1
ATOM 1491 C CA . ALA A 1 186 ? 12.750 0.583 -12.756 1.00 97.94 186 ALA A CA 1
ATOM 1492 C C . ALA A 1 186 ? 13.615 1.737 -13.300 1.00 97.94 186 ALA A C 1
ATOM 1494 O O . ALA A 1 186 ? 13.885 1.782 -14.498 1.00 97.94 186 ALA A O 1
ATOM 1495 N N . LEU A 1 187 ? 14.111 2.622 -12.424 1.00 96.75 187 LEU A N 1
ATOM 1496 C CA . LEU A 1 187 ? 15.020 3.722 -12.788 1.00 96.75 187 LEU A CA 1
ATOM 1497 C C . LEU A 1 187 ? 16.385 3.234 -13.292 1.00 96.75 187 LEU A C 1
ATOM 1499 O O . LEU A 1 187 ? 17.064 3.944 -14.030 1.00 96.75 187 LEU A O 1
ATOM 1503 N N . LYS A 1 188 ? 16.797 2.032 -12.882 1.00 95.81 188 LYS A N 1
ATOM 1504 C CA . LYS A 1 188 ? 18.039 1.375 -13.304 1.00 95.81 188 LYS A CA 1
ATOM 1505 C C . LYS A 1 188 ? 17.848 0.405 -14.468 1.00 95.81 188 LYS A C 1
ATOM 1507 O O . LYS A 1 188 ? 18.721 -0.418 -14.715 1.00 95.81 188 LYS A O 1
ATOM 1512 N N . ASN A 1 189 ? 16.735 0.514 -15.200 1.00 95.81 189 ASN A N 1
ATOM 1513 C CA . ASN A 1 189 ? 16.435 -0.316 -16.371 1.00 95.81 189 ASN A CA 1
ATOM 1514 C C . ASN A 1 189 ? 16.297 -1.824 -16.059 1.00 95.81 189 ASN A C 1
ATOM 1516 O O . ASN A 1 189 ? 16.323 -2.672 -16.946 1.00 95.81 189 ASN A O 1
ATOM 1520 N N . PHE A 1 190 ? 16.054 -2.188 -14.798 1.00 96.94 190 PHE A N 1
ATOM 1521 C CA . PHE A 1 190 ? 15.687 -3.547 -14.384 1.00 96.94 190 PHE A CA 1
ATOM 1522 C C . PHE A 1 190 ? 14.161 -3.714 -14.376 1.00 96.94 190 PHE A C 1
ATOM 1524 O O . PHE A 1 190 ? 13.545 -4.101 -13.379 1.00 96.94 190 PHE A O 1
ATOM 1531 N N . GLY A 1 191 ? 13.526 -3.378 -15.504 1.00 97.19 191 GLY A N 1
ATOM 1532 C CA . GLY A 1 191 ? 12.067 -3.277 -15.601 1.00 97.19 191 GLY A CA 1
ATOM 1533 C C . GLY A 1 191 ? 11.326 -4.595 -15.338 1.00 97.19 191 GLY A C 1
ATOM 1534 O O . GLY A 1 191 ? 10.259 -4.588 -14.727 1.00 97.19 191 GLY A O 1
ATOM 1535 N N . ARG A 1 192 ? 11.907 -5.742 -15.718 1.00 97.38 192 ARG A N 1
ATOM 1536 C CA . ARG A 1 192 ? 11.302 -7.066 -15.482 1.00 97.38 192 ARG A CA 1
ATOM 1537 C C . ARG A 1 192 ? 11.258 -7.424 -13.993 1.00 97.38 192 ARG A C 1
ATOM 1539 O O . ARG A 1 192 ? 10.255 -7.951 -13.524 1.00 97.38 192 ARG A O 1
ATOM 1546 N N . GLN A 1 193 ? 12.325 -7.141 -13.253 1.00 98.00 193 GLN A N 1
ATOM 1547 C CA . GLN A 1 193 ? 12.394 -7.372 -11.812 1.00 98.00 193 GLN A CA 1
ATOM 1548 C C . GLN A 1 193 ? 11.419 -6.446 -11.077 1.00 98.00 193 GLN A C 1
ATOM 1550 O O . GLN A 1 193 ? 10.642 -6.914 -10.247 1.00 98.00 193 GLN A O 1
ATOM 1555 N N . ALA A 1 194 ? 11.390 -5.162 -11.450 1.00 98.25 194 ALA A N 1
ATOM 1556 C CA . ALA A 1 194 ? 10.439 -4.196 -10.903 1.00 98.25 194 ALA A CA 1
ATOM 1557 C C . ALA A 1 194 ? 8.975 -4.627 -11.126 1.00 98.25 194 ALA A C 1
ATOM 1559 O O . ALA A 1 194 ? 8.167 -4.548 -10.204 1.00 98.25 194 ALA A O 1
ATOM 1560 N N . TYR A 1 195 ? 8.647 -5.148 -12.315 1.00 98.31 195 TYR A N 1
ATOM 1561 C CA . TYR A 1 195 ? 7.325 -5.703 -12.628 1.00 98.31 195 TYR A CA 1
ATOM 1562 C C . TYR A 1 195 ? 6.907 -6.826 -11.668 1.00 98.31 195 TYR A C 1
ATOM 1564 O O . TYR A 1 195 ? 5.796 -6.794 -11.143 1.00 98.31 195 TYR A O 1
ATOM 1572 N N . PHE A 1 196 ? 7.782 -7.803 -11.405 1.00 98.25 196 PHE A N 1
ATOM 1573 C CA . PHE A 1 196 ? 7.428 -8.921 -10.525 1.00 98.25 196 PHE A CA 1
ATOM 1574 C C . PHE A 1 196 ? 7.169 -8.467 -9.089 1.00 98.25 196 PHE A C 1
ATOM 1576 O O . PHE A 1 196 ? 6.206 -8.923 -8.474 1.00 98.25 196 PHE A O 1
ATOM 1583 N N . ILE A 1 197 ? 7.970 -7.526 -8.585 1.00 98.44 197 ILE A N 1
ATOM 1584 C CA . ILE A 1 197 ? 7.745 -6.945 -7.258 1.00 98.44 197 ILE A CA 1
ATOM 1585 C C . ILE A 1 197 ? 6.413 -6.191 -7.226 1.00 98.44 197 ILE A C 1
ATOM 1587 O O . ILE A 1 197 ? 5.645 -6.365 -6.286 1.00 98.44 197 ILE A O 1
ATOM 1591 N N . LEU A 1 198 ? 6.091 -5.404 -8.259 1.00 98.19 198 LEU A N 1
ATOM 1592 C CA . LEU A 1 198 ? 4.806 -4.704 -8.339 1.00 98.19 198 LEU A CA 1
ATOM 1593 C C . LEU A 1 198 ? 3.608 -5.658 -8.304 1.00 98.19 198 LEU A C 1
ATOM 1595 O O . LEU A 1 198 ? 2.615 -5.350 -7.648 1.00 98.19 198 LEU A O 1
ATOM 1599 N N . LEU A 1 199 ? 3.679 -6.799 -8.995 1.00 98.00 199 LEU A N 1
ATOM 1600 C CA . LEU A 1 199 ? 2.598 -7.784 -8.968 1.00 98.00 199 LEU A CA 1
ATOM 1601 C C . LEU A 1 199 ? 2.476 -8.487 -7.614 1.00 98.00 199 LEU A C 1
ATOM 1603 O O . LEU A 1 199 ? 1.355 -8.698 -7.150 1.00 98.00 199 LEU A O 1
ATOM 1607 N N . GLU A 1 200 ? 3.599 -8.801 -6.964 1.00 98.12 200 GLU A N 1
ATOM 1608 C CA . GLU A 1 200 ? 3.593 -9.337 -5.599 1.00 98.12 200 GLU A CA 1
ATOM 1609 C C . GLU A 1 200 ? 2.948 -8.329 -4.635 1.00 98.12 200 GLU A C 1
ATOM 1611 O O . GLU A 1 200 ? 2.005 -8.675 -3.924 1.00 98.12 200 GLU A O 1
ATOM 1616 N N . VAL A 1 201 ? 3.370 -7.060 -4.683 1.00 97.94 201 VAL A N 1
ATOM 1617 C CA . VAL A 1 201 ? 2.786 -5.983 -3.873 1.00 97.94 201 VAL A CA 1
ATOM 1618 C C . VAL A 1 201 ? 1.294 -5.834 -4.163 1.00 97.94 201 VAL A C 1
ATOM 1620 O O . VAL A 1 201 ? 0.506 -5.828 -3.222 1.00 97.94 201 VAL A O 1
ATOM 1623 N N . LYS A 1 202 ? 0.875 -5.788 -5.438 1.00 97.06 202 LYS A N 1
ATOM 1624 C CA . LYS A 1 202 ? -0.545 -5.728 -5.830 1.00 97.06 202 LYS A CA 1
ATOM 1625 C C . LYS A 1 202 ? -1.346 -6.849 -5.166 1.00 97.06 202 LYS A C 1
ATOM 1627 O O . LYS A 1 202 ? -2.399 -6.589 -4.586 1.00 97.06 202 LYS A O 1
ATOM 1632 N N . SER A 1 203 ? -0.856 -8.086 -5.252 1.00 97.25 203 SER A N 1
ATOM 1633 C CA . SER A 1 203 ? -1.510 -9.252 -4.653 1.00 97.25 203 SER A CA 1
ATOM 1634 C C . SER A 1 203 ? -1.608 -9.119 -3.133 1.00 97.25 203 SER A C 1
ATOM 1636 O O . SER A 1 203 ? -2.667 -9.362 -2.554 1.00 97.25 203 SER A O 1
ATOM 1638 N N . ASN A 1 204 ? -0.527 -8.685 -2.481 1.00 95.88 204 ASN A N 1
ATOM 1639 C CA . ASN A 1 204 ? -0.480 -8.515 -1.032 1.00 95.88 204 ASN A CA 1
ATOM 1640 C C . ASN A 1 204 ? -1.464 -7.445 -0.554 1.00 95.88 204 ASN A C 1
ATOM 1642 O O . ASN A 1 204 ? -2.214 -7.689 0.392 1.00 95.88 204 ASN A O 1
ATOM 1646 N N . VAL A 1 205 ? -1.499 -6.282 -1.213 1.00 95.25 205 VAL A N 1
ATOM 1647 C CA . VAL A 1 205 ? -2.348 -5.167 -0.781 1.00 95.25 205 VAL A CA 1
ATOM 1648 C C . VAL A 1 205 ? -3.828 -5.449 -1.044 1.00 95.25 205 VAL A C 1
ATOM 1650 O O . VAL A 1 205 ? -4.646 -5.251 -0.154 1.00 95.25 205 VAL A O 1
ATOM 1653 N N . THR A 1 206 ? -4.179 -6.015 -2.203 1.00 94.12 206 THR A N 1
ATOM 1654 C CA . THR A 1 206 ? -5.579 -6.359 -2.531 1.00 94.12 206 THR A CA 1
ATOM 1655 C C . THR A 1 206 ? -6.158 -7.463 -1.645 1.00 94.12 206 THR A C 1
ATOM 1657 O O . THR A 1 206 ? -7.369 -7.520 -1.464 1.00 94.12 206 THR A O 1
ATOM 1660 N N . SER A 1 207 ? -5.310 -8.305 -1.047 1.00 94.56 207 SER A N 1
ATOM 1661 C CA . SER A 1 207 ? -5.755 -9.366 -0.133 1.00 94.56 207 SER A CA 1
ATOM 1662 C C . SER A 1 207 ? -6.002 -8.885 1.305 1.00 94.56 207 SER A C 1
ATOM 1664 O O . SER A 1 207 ? -6.624 -9.606 2.077 1.00 94.56 207 SER A O 1
ATOM 1666 N N . HIS A 1 208 ? -5.499 -7.705 1.695 1.00 93.50 208 HIS A N 1
ATOM 1667 C CA . HIS A 1 208 ? -5.483 -7.271 3.105 1.00 93.50 208 HIS A CA 1
ATOM 1668 C C . HIS A 1 208 ? -5.999 -5.849 3.352 1.00 93.50 208 HIS A C 1
ATOM 1670 O O . HIS A 1 208 ? -6.132 -5.439 4.506 1.00 93.50 208 HIS A O 1
ATOM 1676 N N . TYR A 1 209 ? -6.260 -5.081 2.298 1.00 93.38 209 TYR A N 1
ATOM 1677 C CA . TYR A 1 209 ? -6.724 -3.702 2.380 1.00 93.38 209 TYR A CA 1
ATOM 1678 C C . TYR A 1 209 ? -7.991 -3.536 1.541 1.00 93.38 209 TYR A C 1
ATOM 1680 O O . TYR A 1 209 ? -8.125 -4.142 0.480 1.00 93.38 209 TYR A O 1
ATOM 1688 N N . THR A 1 210 ? -8.910 -2.688 2.003 1.00 88.56 210 THR A N 1
ATOM 1689 C CA . THR A 1 210 ? -10.065 -2.273 1.198 1.00 88.56 210 THR A CA 1
ATOM 1690 C C . THR A 1 210 ? -9.620 -1.341 0.079 1.00 88.56 210 THR A C 1
ATOM 1692 O O . THR A 1 210 ? -8.618 -0.636 0.222 1.00 88.56 210 THR A O 1
ATOM 1695 N N . GLU A 1 211 ? -10.383 -1.299 -1.015 1.00 85.44 211 GLU A N 1
ATOM 1696 C CA . GLU A 1 211 ? -10.086 -0.426 -2.158 1.00 85.44 211 GLU A CA 1
ATOM 1697 C C . GLU A 1 211 ? -9.863 1.028 -1.730 1.00 85.44 211 GLU A C 1
ATOM 1699 O O . GLU A 1 211 ? -8.869 1.624 -2.136 1.00 85.44 211 GLU A O 1
ATOM 1704 N N . ASP A 1 212 ? -10.695 1.552 -0.825 1.00 80.50 212 ASP A N 1
ATOM 1705 C CA . ASP A 1 212 ? -10.574 2.916 -0.293 1.00 80.50 212 ASP A CA 1
ATOM 1706 C C . ASP A 1 212 ? -9.184 3.211 0.288 1.00 80.50 212 ASP A C 1
ATOM 1708 O O . ASP A 1 212 ? -8.625 4.278 0.052 1.00 80.50 212 ASP A O 1
ATOM 1712 N N . VAL A 1 213 ? -8.579 2.259 1.007 1.00 84.19 213 VAL A N 1
ATOM 1713 C CA . VAL A 1 213 ? -7.236 2.444 1.580 1.00 84.19 213 VAL A CA 1
ATOM 1714 C C . VAL A 1 213 ? -6.167 2.385 0.487 1.00 84.19 213 VAL A C 1
ATOM 1716 O O . VAL A 1 213 ? -5.185 3.129 0.527 1.00 84.19 213 VAL A O 1
ATOM 1719 N N . LEU A 1 214 ? -6.346 1.513 -0.508 1.00 87.75 214 LEU A N 1
ATOM 1720 C CA . LEU A 1 214 ? -5.368 1.313 -1.578 1.00 87.75 214 LEU A CA 1
ATOM 1721 C C . LEU A 1 214 ? -5.137 2.584 -2.401 1.00 87.75 214 LEU A C 1
ATOM 1723 O O . LEU A 1 214 ? -3.982 2.892 -2.723 1.00 87.75 214 LEU A O 1
ATOM 1727 N N . TRP A 1 215 ? -6.216 3.322 -2.689 1.00 83.69 215 TRP A N 1
ATOM 1728 C CA . TRP A 1 215 ? -6.197 4.558 -3.478 1.00 83.69 215 TRP A CA 1
ATOM 1729 C C . TRP A 1 215 ? -5.246 5.611 -2.903 1.00 83.69 215 TRP A C 1
ATOM 1731 O O . TRP A 1 215 ? -4.511 6.249 -3.656 1.00 83.69 215 TRP A O 1
ATOM 1741 N N . PHE A 1 216 ? -5.202 5.741 -1.575 1.00 78.06 216 PHE A N 1
ATOM 1742 C CA . PHE A 1 216 ? -4.434 6.788 -0.894 1.00 78.06 216 PHE A CA 1
ATOM 1743 C C . PHE A 1 216 ? -3.047 6.374 -0.431 1.00 78.06 216 PHE A C 1
ATOM 1745 O O . PHE A 1 216 ? -2.219 7.239 -0.147 1.00 78.06 216 PHE A O 1
ATOM 1752 N N . SER A 1 217 ? -2.788 5.074 -0.308 1.00 85.88 217 SER A N 1
ATOM 1753 C CA . SER A 1 217 ? -1.552 4.602 0.316 1.00 85.88 217 SER A CA 1
ATOM 1754 C C . SER A 1 217 ? -0.516 4.106 -0.686 1.00 85.88 217 SER A C 1
ATOM 1756 O O . SER A 1 217 ? 0.660 4.436 -0.547 1.00 85.88 217 SER A O 1
ATOM 1758 N N . PHE A 1 218 ? -0.918 3.311 -1.682 1.00 93.56 218 PHE A N 1
ATOM 1759 C CA . PHE A 1 218 ? 0.042 2.520 -2.471 1.00 93.56 218 PHE A CA 1
ATOM 1760 C C . PHE A 1 218 ? -0.073 2.733 -3.975 1.00 93.56 218 PHE A C 1
ATOM 1762 O O . PHE A 1 218 ? 0.934 2.688 -4.684 1.00 93.56 218 PHE A O 1
ATOM 1769 N N . PHE A 1 219 ? -1.285 2.966 -4.477 1.00 94.38 219 PHE A N 1
ATOM 1770 C CA . PHE A 1 219 ? -1.529 3.003 -5.913 1.00 94.38 219 PHE A CA 1
ATOM 1771 C C . PHE A 1 219 ? -0.871 4.186 -6.626 1.00 94.38 219 PHE A C 1
ATOM 1773 O O . PHE A 1 219 ? -0.444 4.022 -7.767 1.00 94.38 219 PHE A O 1
ATOM 1780 N N . SER A 1 220 ? -0.695 5.328 -5.961 1.00 92.50 220 SER A N 1
ATOM 1781 C CA . SER A 1 220 ? 0.056 6.461 -6.517 1.00 92.50 220 SER A CA 1
ATOM 1782 C C . SER A 1 220 ? 1.519 6.096 -6.808 1.00 92.50 220 SER A C 1
ATOM 1784 O O . SER A 1 220 ? 2.015 6.327 -7.913 1.00 92.50 220 SER A O 1
ATOM 1786 N N . GLU A 1 221 ? 2.199 5.450 -5.858 1.00 96.19 221 GLU A N 1
ATOM 1787 C CA . GLU A 1 221 ? 3.588 5.012 -6.025 1.00 96.19 221 GLU A CA 1
ATOM 1788 C C . GLU A 1 221 ? 3.690 3.880 -7.058 1.00 96.19 221 GLU A C 1
ATOM 1790 O O . GLU A 1 221 ? 4.576 3.902 -7.912 1.00 96.19 221 GLU A O 1
ATOM 1795 N N . MET A 1 222 ? 2.751 2.924 -7.053 1.00 97.94 222 MET A N 1
ATOM 1796 C CA . MET A 1 222 ? 2.685 1.881 -8.083 1.00 97.94 222 MET A CA 1
ATOM 1797 C C . MET A 1 222 ? 2.531 2.484 -9.482 1.00 97.94 222 MET A C 1
ATOM 1799 O O . MET A 1 222 ? 3.278 2.107 -10.381 1.00 97.94 222 MET A O 1
ATOM 1803 N N . LEU A 1 223 ? 1.617 3.442 -9.669 1.00 97.25 223 LEU A N 1
ATOM 1804 C CA . LEU A 1 223 ? 1.406 4.114 -10.952 1.00 97.25 223 LEU A CA 1
ATOM 1805 C C . LEU A 1 223 ? 2.683 4.805 -11.439 1.00 97.25 223 LEU A C 1
ATOM 1807 O O . LEU A 1 223 ? 3.048 4.664 -12.606 1.00 97.25 223 LEU A O 1
ATOM 1811 N N . LEU A 1 224 ? 3.405 5.489 -10.547 1.00 97.50 224 LEU A N 1
ATOM 1812 C CA . LEU A 1 224 ? 4.687 6.107 -10.878 1.00 97.50 224 LEU A CA 1
ATOM 1813 C C . LEU A 1 224 ? 5.718 5.074 -11.356 1.00 97.50 224 LEU A C 1
ATOM 1815 O O . LEU A 1 224 ? 6.380 5.290 -12.372 1.00 97.50 224 LEU A O 1
ATOM 1819 N N . ILE A 1 225 ? 5.846 3.941 -10.663 1.00 98.44 225 ILE A N 1
ATOM 1820 C CA . ILE A 1 225 ? 6.775 2.872 -11.057 1.00 98.44 225 ILE A CA 1
ATOM 1821 C C . ILE A 1 225 ? 6.370 2.294 -12.417 1.00 98.44 225 ILE A C 1
ATOM 1823 O O . ILE A 1 225 ? 7.227 2.120 -13.283 1.00 98.44 225 ILE A O 1
ATOM 1827 N N . ILE A 1 226 ? 5.072 2.062 -12.644 1.00 98.44 226 ILE A N 1
ATOM 1828 C CA . ILE A 1 226 ? 4.562 1.599 -13.937 1.00 98.44 226 ILE A CA 1
ATOM 1829 C C . ILE A 1 226 ? 4.927 2.601 -15.042 1.00 98.44 226 ILE A C 1
ATOM 1831 O O . ILE A 1 226 ? 5.449 2.188 -16.076 1.00 98.44 226 ILE A O 1
ATOM 1835 N N . LYS A 1 227 ? 4.733 3.910 -14.827 1.00 98.12 227 LYS A N 1
ATOM 1836 C CA . LYS A 1 227 ? 5.114 4.959 -15.793 1.00 98.12 227 LYS A CA 1
ATOM 1837 C C . LYS A 1 227 ? 6.598 4.901 -16.146 1.00 98.12 227 LYS A C 1
ATOM 1839 O O . LYS A 1 227 ? 6.934 4.972 -17.325 1.00 98.12 227 LYS A O 1
ATOM 1844 N N . ILE A 1 228 ? 7.476 4.730 -15.154 1.00 98.38 228 ILE A N 1
ATOM 1845 C CA . ILE A 1 228 ? 8.925 4.596 -15.372 1.00 98.38 228 ILE A CA 1
ATOM 1846 C C . ILE A 1 228 ? 9.218 3.365 -16.241 1.00 98.38 228 ILE A C 1
ATOM 1848 O O . ILE A 1 228 ? 9.908 3.478 -17.254 1.00 98.38 228 ILE A O 1
ATOM 1852 N N . ILE A 1 229 ? 8.657 2.203 -15.885 1.00 98.12 229 ILE A N 1
ATOM 1853 C CA . ILE A 1 229 ? 8.846 0.954 -16.636 1.00 98.12 229 ILE A CA 1
ATOM 1854 C C . ILE A 1 229 ? 8.390 1.117 -18.093 1.00 98.12 229 ILE A C 1
ATOM 1856 O O . ILE A 1 229 ? 9.127 0.767 -19.019 1.00 98.12 229 ILE A O 1
ATOM 1860 N N . MET A 1 230 ? 7.190 1.659 -18.296 1.00 98.00 230 MET A N 1
ATOM 1861 C CA . MET A 1 230 ? 6.576 1.830 -19.611 1.00 98.00 230 MET A CA 1
ATOM 1862 C C . MET A 1 230 ? 7.351 2.829 -20.468 1.00 98.00 230 MET A C 1
ATOM 1864 O O . MET A 1 230 ? 7.636 2.534 -21.623 1.00 98.00 230 MET A O 1
ATOM 1868 N N . TYR A 1 231 ? 7.784 3.955 -19.896 1.00 97.69 231 TYR A N 1
ATOM 1869 C CA . TYR A 1 231 ? 8.603 4.948 -20.590 1.00 97.69 231 TYR A CA 1
ATOM 1870 C C . TYR A 1 231 ? 9.920 4.353 -21.106 1.00 97.69 231 TYR A C 1
ATOM 1872 O O . TYR A 1 231 ? 10.234 4.465 -22.291 1.00 97.69 231 TYR A O 1
ATOM 1880 N N . TYR A 1 232 ? 10.679 3.663 -20.247 1.00 97.50 232 TYR A N 1
ATOM 1881 C CA . TYR A 1 232 ? 11.960 3.078 -20.657 1.00 97.50 232 TYR A CA 1
ATOM 1882 C C . TYR A 1 232 ? 11.810 1.907 -21.639 1.00 97.50 232 TYR A C 1
ATOM 1884 O O . TYR A 1 232 ? 12.720 1.643 -22.427 1.00 97.50 232 TYR A O 1
ATOM 1892 N N . THR A 1 233 ? 10.669 1.217 -21.617 1.00 95.69 233 THR A N 1
ATOM 1893 C CA . THR A 1 233 ? 10.399 0.092 -22.521 1.00 95.69 233 THR A CA 1
ATOM 1894 C C . THR A 1 233 ? 9.858 0.548 -23.875 1.00 95.69 233 THR A C 1
ATOM 1896 O O . THR A 1 233 ? 10.360 0.119 -24.905 1.00 95.69 233 THR A O 1
ATOM 1899 N N . ILE A 1 234 ? 8.848 1.419 -23.891 1.00 95.25 234 ILE A N 1
ATOM 1900 C CA . ILE A 1 234 ? 8.113 1.798 -25.107 1.00 95.25 234 ILE A CA 1
ATOM 1901 C C . ILE A 1 234 ? 8.761 2.999 -25.792 1.00 95.25 234 ILE A C 1
ATOM 1903 O O . ILE A 1 234 ? 9.055 2.936 -26.979 1.00 95.25 234 ILE A O 1
ATOM 1907 N N . GLU A 1 235 ? 9.010 4.082 -25.051 1.00 95.00 235 GLU A N 1
ATOM 1908 C CA . GLU A 1 235 ? 9.512 5.339 -25.629 1.00 95.00 235 GLU A CA 1
ATOM 1909 C C . GLU A 1 235 ? 11.032 5.303 -25.834 1.00 95.00 235 GLU A C 1
ATOM 1911 O O . GLU A 1 235 ? 11.551 5.881 -26.786 1.00 95.00 235 GLU A O 1
ATOM 1916 N N . LYS A 1 236 ? 11.770 4.639 -24.933 1.00 95.81 236 LYS A N 1
ATOM 1917 C CA . LYS A 1 236 ? 13.237 4.530 -25.032 1.00 95.81 236 LYS A CA 1
ATOM 1918 C C . LYS A 1 236 ? 13.739 3.225 -25.632 1.00 95.81 236 LYS A C 1
ATOM 1920 O O . LYS A 1 236 ? 14.894 3.196 -26.039 1.00 95.81 236 LYS A O 1
ATOM 1925 N N . GLN A 1 237 ? 12.913 2.179 -25.685 1.00 94.00 237 GLN A N 1
ATOM 1926 C CA . GLN A 1 237 ? 13.295 0.860 -26.212 1.00 94.00 237 GLN A CA 1
ATOM 1927 C C . GLN A 1 237 ? 14.554 0.270 -25.542 1.00 94.00 237 GLN A C 1
ATOM 1929 O O . GLN A 1 237 ? 15.321 -0.458 -26.164 1.00 94.00 237 GLN A O 1
ATOM 1934 N N . ILE A 1 238 ? 14.780 0.587 -24.260 1.00 92.38 238 ILE A N 1
ATOM 1935 C CA . ILE A 1 238 ? 15.963 0.135 -23.504 1.00 92.38 238 ILE A CA 1
ATOM 1936 C C . ILE A 1 238 ? 15.686 -1.193 -22.789 1.00 92.38 238 ILE A C 1
ATOM 1938 O O . ILE A 1 238 ? 16.571 -2.038 -22.670 1.00 92.38 238 ILE A O 1
ATOM 1942 N N . ASN A 1 239 ? 14.455 -1.395 -22.316 1.00 88.94 239 ASN A N 1
ATOM 1943 C CA . ASN A 1 239 ? 14.087 -2.571 -21.531 1.00 88.94 239 ASN A CA 1
ATOM 1944 C C . ASN A 1 239 ? 13.408 -3.630 -22.397 1.00 88.94 239 ASN A C 1
ATOM 1946 O O . ASN A 1 239 ? 12.428 -3.345 -23.077 1.00 88.94 239 ASN A O 1
ATOM 1950 N N . ASN A 1 240 ? 13.861 -4.880 -22.297 1.00 92.88 240 ASN A N 1
ATOM 1951 C CA . ASN A 1 240 ? 13.174 -6.011 -22.915 1.00 92.88 240 ASN A CA 1
ATOM 1952 C C . ASN A 1 240 ? 12.176 -6.628 -21.923 1.00 92.88 240 ASN A C 1
ATOM 1954 O O . ASN A 1 240 ? 12.526 -7.499 -21.120 1.00 92.88 240 ASN A O 1
ATOM 1958 N N . ILE A 1 241 ? 10.938 -6.135 -21.945 1.00 96.00 241 ILE A N 1
ATOM 1959 C CA . ILE A 1 241 ? 9.828 -6.687 -21.163 1.00 96.00 241 ILE A CA 1
ATOM 1960 C C . ILE A 1 241 ? 8.880 -7.413 -22.120 1.00 96.00 241 ILE A C 1
ATOM 1962 O O . ILE A 1 241 ? 8.502 -6.831 -23.137 1.00 96.00 241 ILE A O 1
ATOM 1966 N N . PRO A 1 242 ? 8.458 -8.653 -21.802 1.00 96.25 242 PRO A N 1
ATOM 1967 C CA . PRO A 1 242 ? 7.472 -9.358 -22.608 1.00 96.25 242 PRO A CA 1
ATOM 1968 C C . PRO A 1 242 ? 6.204 -8.526 -22.806 1.00 96.25 242 PRO A C 1
ATOM 1970 O O . PRO A 1 242 ? 5.701 -7.908 -21.867 1.00 96.25 242 PRO A O 1
ATOM 1973 N N . VAL A 1 243 ? 5.659 -8.563 -24.020 1.00 95.56 243 VAL A N 1
ATOM 1974 C CA . VAL A 1 243 ? 4.451 -7.818 -24.404 1.00 95.56 243 VAL A CA 1
ATOM 1975 C C . VAL A 1 243 ? 3.280 -8.102 -23.453 1.00 95.56 243 VAL A C 1
ATOM 1977 O O . VAL A 1 243 ? 2.585 -7.173 -23.055 1.00 95.56 243 VAL A O 1
ATOM 1980 N N . THR A 1 244 ? 3.121 -9.349 -23.000 1.00 96.69 244 THR A N 1
ATOM 1981 C CA . THR A 1 244 ? 2.113 -9.750 -22.001 1.00 96.69 244 THR A CA 1
ATOM 1982 C C . THR A 1 244 ? 2.253 -8.983 -20.685 1.00 96.69 244 THR A C 1
ATOM 1984 O O . THR A 1 244 ? 1.278 -8.469 -20.149 1.00 96.69 244 THR A O 1
ATOM 1987 N N . ASN A 1 245 ? 3.479 -8.810 -20.193 1.00 97.56 245 ASN A N 1
ATOM 1988 C CA . ASN A 1 245 ? 3.735 -8.097 -18.944 1.00 97.56 245 ASN A CA 1
ATOM 1989 C C . ASN A 1 245 ? 3.461 -6.591 -19.101 1.00 97.56 245 ASN A C 1
ATOM 1991 O O . ASN A 1 245 ? 3.010 -5.940 -18.160 1.00 97.56 245 ASN A O 1
ATOM 1995 N N . LEU A 1 246 ? 3.709 -6.026 -20.289 1.00 97.62 246 LEU A N 1
ATOM 1996 C CA . LEU A 1 246 ? 3.349 -4.637 -20.596 1.00 97.62 246 LEU A CA 1
ATOM 1997 C C . LEU A 1 246 ? 1.828 -4.441 -20.649 1.00 97.62 246 LEU A C 1
ATOM 1999 O O . LEU A 1 246 ? 1.330 -3.418 -20.177 1.00 97.62 246 LEU A O 1
ATOM 2003 N N . GLN A 1 247 ? 1.083 -5.421 -21.170 1.00 97.12 247 GLN A N 1
ATOM 2004 C CA . GLN A 1 247 ? -0.385 -5.410 -21.144 1.00 97.12 247 GLN A CA 1
ATOM 2005 C C . GLN A 1 247 ? -0.919 -5.428 -19.706 1.00 97.12 247 GLN A C 1
ATOM 2007 O O . GLN A 1 247 ? -1.801 -4.628 -19.379 1.00 97.12 247 GLN A O 1
ATOM 2012 N N . ASP A 1 248 ? -0.350 -6.262 -18.831 1.00 97.44 248 ASP A N 1
ATOM 2013 C CA . ASP A 1 248 ? -0.716 -6.313 -17.410 1.00 97.44 248 ASP A CA 1
ATOM 2014 C C . ASP A 1 248 ? -0.471 -4.973 -16.709 1.00 97.44 248 ASP A C 1
ATOM 2016 O O . ASP A 1 248 ? -1.343 -4.464 -16.002 1.00 97.44 248 ASP A O 1
ATOM 2020 N N . LEU A 1 249 ? 0.709 -4.381 -16.926 1.00 98.00 249 LEU A N 1
ATOM 2021 C CA . LEU A 1 249 ? 1.085 -3.082 -16.364 1.00 98.00 249 LEU A CA 1
ATOM 2022 C C . LEU A 1 249 ? 0.150 -1.974 -16.841 1.00 98.00 249 LEU A C 1
ATOM 2024 O O . LEU A 1 249 ? -0.319 -1.174 -16.034 1.00 98.00 249 LEU A O 1
ATOM 2028 N N . CYS A 1 250 ? -0.152 -1.942 -18.138 1.00 97.69 250 CYS A N 1
ATOM 2029 C CA . CYS A 1 250 ? -1.062 -0.957 -18.702 1.00 97.69 250 CYS A CA 1
ATOM 2030 C C . CYS A 1 250 ? -2.486 -1.118 -18.151 1.00 97.69 250 CYS A C 1
ATOM 2032 O O . CYS A 1 250 ? -3.143 -0.127 -17.838 1.00 97.69 250 CYS A O 1
ATOM 2034 N N . THR A 1 251 ? -2.951 -2.359 -18.000 1.00 96.88 251 THR A N 1
ATOM 2035 C CA . THR A 1 251 ? -4.263 -2.667 -17.416 1.00 96.88 251 THR A CA 1
ATOM 2036 C C . THR A 1 251 ? -4.326 -2.221 -15.959 1.00 96.88 251 THR A C 1
ATOM 2038 O O . THR A 1 251 ? -5.288 -1.573 -15.552 1.00 96.88 251 THR A O 1
ATOM 2041 N N . LEU A 1 252 ? -3.280 -2.511 -15.182 1.00 96.94 252 LEU A N 1
ATOM 2042 C CA . LEU A 1 252 ? -3.172 -2.087 -13.791 1.00 96.94 252 LEU A CA 1
ATOM 2043 C C . LEU A 1 252 ? -3.126 -0.560 -13.656 1.00 96.94 252 LEU A C 1
ATOM 2045 O O . LEU A 1 252 ? -3.819 -0.013 -12.806 1.00 96.94 252 LEU A O 1
ATOM 2049 N N . ALA A 1 253 ? -2.360 0.134 -14.495 1.00 97.31 253 ALA A N 1
ATOM 2050 C CA . ALA A 1 253 ? -2.298 1.591 -14.474 1.00 97.31 253 ALA A CA 1
ATOM 2051 C C . ALA A 1 253 ? -3.647 2.233 -14.811 1.00 97.31 253 ALA A C 1
ATOM 2053 O O . ALA A 1 253 ? -4.084 3.125 -14.094 1.00 97.31 253 ALA A O 1
ATOM 2054 N N . LEU A 1 254 ? -4.339 1.753 -15.850 1.00 95.75 254 LEU A N 1
ATOM 2055 C CA . LEU A 1 254 ? -5.671 2.255 -16.200 1.00 95.75 254 LEU A CA 1
ATOM 2056 C C . LEU A 1 254 ? -6.692 1.965 -15.096 1.00 95.75 254 LEU A C 1
ATOM 2058 O O . LEU A 1 254 ? -7.494 2.837 -14.779 1.00 95.75 254 LEU A O 1
ATOM 2062 N N . TYR A 1 255 ? -6.642 0.784 -14.472 1.00 94.81 255 TYR A N 1
ATOM 2063 C CA . TYR A 1 255 ? -7.439 0.494 -13.277 1.00 94.81 255 TYR A CA 1
ATOM 2064 C C . TYR A 1 255 ? -7.170 1.526 -12.177 1.00 94.81 255 TYR A C 1
ATOM 2066 O O . TYR A 1 255 ? -8.116 2.087 -11.624 1.00 94.81 255 TYR A O 1
ATOM 2074 N N . ILE A 1 256 ? -5.891 1.827 -11.918 1.00 94.56 256 ILE A N 1
ATOM 2075 C CA . ILE A 1 256 ? -5.511 2.786 -10.886 1.00 94.56 256 ILE A CA 1
ATOM 2076 C C . ILE A 1 256 ? -6.037 4.197 -11.212 1.00 94.56 256 ILE A C 1
ATOM 2078 O O . ILE A 1 256 ? -6.659 4.858 -10.383 1.00 94.56 256 ILE A O 1
ATOM 2082 N N . ILE A 1 257 ? -5.821 4.657 -12.442 1.00 93.94 257 ILE A N 1
ATOM 2083 C CA . ILE A 1 257 ? -6.248 5.984 -12.892 1.00 93.94 257 ILE A CA 1
ATOM 2084 C C . ILE A 1 257 ? -7.773 6.113 -12.813 1.00 93.94 257 ILE A C 1
ATOM 2086 O O . ILE A 1 257 ? -8.281 7.114 -12.316 1.00 93.94 257 ILE A O 1
ATOM 2090 N N . ASN A 1 258 ? -8.516 5.088 -13.233 1.00 91.25 258 ASN A N 1
ATOM 2091 C CA . ASN A 1 258 ? -9.978 5.114 -13.224 1.00 91.25 258 ASN A CA 1
ATOM 2092 C C . ASN A 1 258 ? -10.568 5.148 -11.817 1.00 91.25 258 ASN A C 1
ATOM 2094 O O . ASN A 1 258 ? -11.552 5.856 -11.593 1.00 91.25 258 ASN A O 1
ATOM 2098 N N . GLY A 1 259 ? -9.989 4.404 -10.874 1.00 89.69 259 GLY A N 1
ATOM 2099 C CA . GLY A 1 259 ? -10.414 4.484 -9.480 1.00 89.69 259 GLY A CA 1
ATOM 2100 C C . GLY A 1 259 ? -10.091 5.841 -8.862 1.00 89.69 259 GLY A C 1
ATOM 2101 O O . GLY A 1 259 ? -10.963 6.437 -8.235 1.00 89.69 259 GLY A O 1
ATOM 2102 N N . GLY A 1 260 ? -8.904 6.392 -9.146 1.00 88.56 260 GLY A N 1
ATOM 2103 C CA . GLY A 1 260 ? -8.533 7.752 -8.746 1.00 88.56 260 GLY A CA 1
ATOM 2104 C C . GLY A 1 260 ? -9.493 8.813 -9.291 1.00 88.56 260 GLY A C 1
ATOM 2105 O O . GLY A 1 260 ? -10.003 9.628 -8.529 1.00 88.56 260 GLY A O 1
ATOM 2106 N N . LEU A 1 261 ? -9.826 8.759 -10.585 1.00 87.06 261 LEU A N 1
ATOM 2107 C CA . LEU A 1 261 ? -10.810 9.654 -11.205 1.00 87.06 261 LEU A CA 1
ATOM 2108 C C . LEU A 1 261 ? -12.200 9.498 -10.580 1.00 87.06 261 LEU A C 1
ATOM 2110 O O . LEU A 1 261 ? -12.848 10.493 -10.272 1.00 87.06 261 LEU A O 1
ATOM 2114 N N . SER A 1 262 ? -12.646 8.262 -10.347 1.00 84.38 262 SER A N 1
ATOM 2115 C CA . SER A 1 262 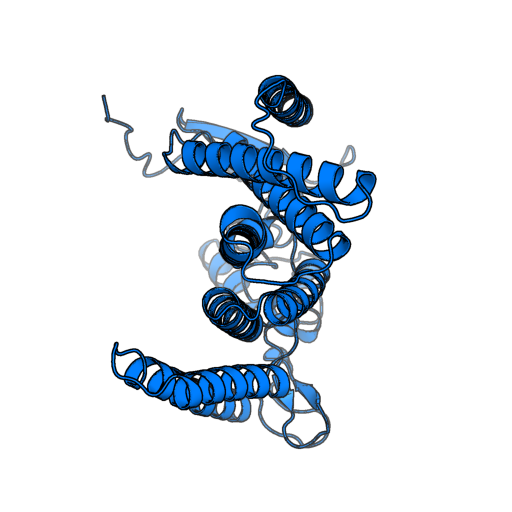? -13.942 7.993 -9.710 1.00 84.38 262 SER A CA 1
ATOM 2116 C C . SER A 1 262 ? -14.006 8.559 -8.293 1.00 84.38 262 SER A C 1
ATOM 2118 O O . SER A 1 262 ? -15.067 9.015 -7.867 1.00 84.38 262 SER A O 1
ATOM 2120 N N . TYR A 1 263 ? -12.883 8.552 -7.574 1.00 79.50 263 TYR A N 1
ATOM 2121 C CA . TYR A 1 263 ? -12.782 9.139 -6.246 1.00 79.50 263 TYR A CA 1
ATOM 2122 C C . TYR A 1 263 ? -12.750 10.674 -6.297 1.00 79.50 263 TYR A C 1
ATOM 2124 O O . TYR A 1 263 ? -13.513 11.322 -5.585 1.00 79.50 263 TYR A O 1
ATOM 2132 N N . ILE A 1 264 ? -11.929 11.280 -7.163 1.00 79.44 264 ILE A N 1
ATOM 2133 C CA . ILE A 1 264 ? -11.832 12.749 -7.268 1.00 79.44 264 ILE A CA 1
ATOM 2134 C C . ILE A 1 264 ? -13.153 13.364 -7.743 1.00 79.44 264 ILE A C 1
ATOM 2136 O O . ILE A 1 264 ? -13.583 14.390 -7.217 1.00 79.44 264 ILE A O 1
ATOM 2140 N N . CYS A 1 265 ? -13.853 12.715 -8.681 1.00 72.81 265 CYS A N 1
ATOM 2141 C CA . CYS A 1 265 ? -15.192 13.141 -9.094 1.00 72.81 265 CYS A CA 1
ATOM 2142 C C . CYS A 1 265 ? -16.173 13.204 -7.910 1.00 72.81 265 CYS A C 1
ATOM 2144 O O . CYS A 1 265 ? -17.081 14.034 -7.917 1.00 72.81 265 CYS A O 1
ATOM 2146 N N . GLN A 1 266 ? -15.989 12.364 -6.884 1.00 66.75 266 GLN A N 1
ATOM 2147 C CA . GLN A 1 266 ? -16.799 12.400 -5.662 1.00 66.75 266 GLN A CA 1
ATOM 2148 C C . GLN A 1 266 ? -16.369 13.517 -4.703 1.00 66.75 266 GLN A C 1
ATOM 2150 O O . GLN A 1 266 ? -17.217 14.045 -3.988 1.00 66.75 266 GLN A O 1
ATOM 2155 N N . SER A 1 267 ? -15.088 13.900 -4.684 1.00 62.78 267 SER A N 1
ATOM 2156 C CA . SER A 1 267 ? -14.585 14.939 -3.778 1.00 62.78 267 SER A CA 1
ATOM 2157 C C . SER A 1 267 ? -14.779 16.375 -4.281 1.00 62.78 267 SER A C 1
ATOM 2159 O O . SER A 1 267 ? -14.515 17.289 -3.510 1.00 62.78 267 SER A O 1
ATOM 2161 N N . GLN A 1 268 ? -15.237 16.581 -5.528 1.00 60.97 268 GLN A N 1
ATOM 2162 C CA . GLN A 1 268 ? -15.584 17.879 -6.158 1.00 60.97 268 GLN A CA 1
ATOM 2163 C C . GLN A 1 268 ? -14.566 19.027 -5.989 1.00 60.97 268 GLN A C 1
ATOM 2165 O O . GLN A 1 268 ? -14.889 20.184 -6.240 1.00 60.97 268 GLN A O 1
ATOM 2170 N N . SER A 1 269 ? -13.321 18.734 -5.625 1.00 56.62 269 SER A N 1
ATOM 2171 C CA . SER A 1 269 ? -12.282 19.748 -5.500 1.00 56.62 269 SER A CA 1
ATOM 2172 C C . SER A 1 269 ? -11.745 20.101 -6.888 1.00 56.62 269 SER A C 1
ATOM 2174 O O . SER A 1 269 ? -11.175 19.230 -7.550 1.00 56.62 269 SER A O 1
ATOM 2176 N N . ASP A 1 270 ? -11.891 21.362 -7.304 1.00 51.47 270 ASP A N 1
ATOM 2177 C CA . ASP A 1 270 ? -11.215 21.966 -8.465 1.00 51.47 270 ASP A CA 1
ATOM 2178 C C . ASP A 1 270 ? -9.687 21.916 -8.260 1.00 51.47 270 ASP A C 1
ATOM 2180 O O . ASP A 1 270 ? -9.054 22.877 -7.820 1.00 51.47 270 ASP A O 1
ATOM 2184 N N . ASN A 1 271 ? -9.081 20.757 -8.526 1.00 59.03 271 ASN A N 1
ATOM 2185 C CA . ASN A 1 271 ? -7.672 20.498 -8.254 1.00 59.03 271 ASN A CA 1
ATOM 2186 C C . ASN A 1 271 ? -6.905 20.182 -9.537 1.00 59.03 271 ASN A C 1
ATOM 2188 O O . ASN A 1 271 ? -7.327 19.384 -10.374 1.00 59.03 271 ASN A O 1
ATOM 2192 N N . SER A 1 272 ? -5.702 20.749 -9.635 1.00 69.94 272 SER A N 1
ATOM 2193 C CA . SER A 1 272 ? -4.683 20.430 -10.642 1.00 69.94 272 SER A CA 1
ATOM 2194 C C . SER A 1 272 ? -4.362 18.931 -10.743 1.00 69.94 272 SER A C 1
ATOM 2196 O O . SER A 1 272 ? -3.971 18.464 -11.810 1.00 69.94 272 SER A O 1
ATOM 2198 N N . GLU A 1 273 ? -4.570 18.167 -9.665 1.00 69.44 273 GLU A N 1
ATOM 2199 C CA . GLU A 1 273 ? -4.453 16.700 -9.637 1.00 69.44 273 GLU A CA 1
ATOM 2200 C C . GLU A 1 273 ? -5.419 15.996 -10.597 1.00 69.44 273 GLU A C 1
ATOM 2202 O O . GLU A 1 273 ? -5.099 14.938 -11.134 1.00 69.44 273 GLU A O 1
ATOM 2207 N N . TYR A 1 274 ? -6.584 16.589 -10.865 1.00 77.69 274 TYR A N 1
ATOM 2208 C CA . TYR A 1 274 ? -7.517 16.052 -11.849 1.00 77.69 274 TYR A CA 1
ATOM 2209 C C . TYR A 1 274 ? -6.877 16.061 -13.243 1.00 77.69 274 TYR A C 1
ATOM 2211 O O . TYR A 1 274 ? -6.885 15.042 -13.928 1.00 77.69 274 TYR A O 1
ATOM 2219 N N . SER A 1 275 ? -6.227 17.168 -13.629 1.00 82.31 275 SER A N 1
ATOM 2220 C CA . SER A 1 275 ? -5.559 17.305 -14.934 1.00 82.31 275 SER A CA 1
ATOM 2221 C C . SER A 1 275 ? -4.468 16.252 -15.141 1.00 82.31 275 SER A C 1
ATOM 2223 O O . SER A 1 275 ? -4.408 15.634 -16.204 1.00 82.31 275 SER A O 1
ATOM 2225 N N . SER A 1 276 ? -3.642 15.992 -14.122 1.00 90.00 276 SER A N 1
ATOM 2226 C CA . SER A 1 276 ? -2.530 15.042 -14.250 1.00 90.00 276 SER A CA 1
ATOM 2227 C C . SER A 1 276 ? -3.003 13.597 -14.446 1.00 90.00 276 SER A C 1
ATOM 2229 O O . SER A 1 276 ? -2.397 12.859 -15.222 1.00 90.00 276 SER A O 1
ATOM 2231 N N . LEU A 1 277 ? -4.115 13.189 -13.822 1.00 90.31 277 LEU A N 1
ATOM 2232 C CA . LEU A 1 277 ? -4.684 11.856 -14.043 1.00 90.31 277 LEU A CA 1
ATOM 2233 C C . LEU A 1 277 ? -5.281 11.686 -15.446 1.00 90.31 277 LEU A C 1
ATOM 2235 O O . LEU A 1 277 ? -5.183 10.592 -16.000 1.00 90.31 277 LEU A O 1
ATOM 2239 N N . PHE A 1 278 ? -5.856 12.732 -16.054 1.00 90.06 278 PHE A N 1
ATOM 2240 C CA . PHE A 1 278 ? -6.297 12.665 -17.458 1.00 90.06 278 PHE A CA 1
ATOM 2241 C C . PHE A 1 278 ? -5.129 12.548 -18.426 1.00 90.06 278 PHE A C 1
ATOM 2243 O O . PHE A 1 278 ? -5.195 11.757 -19.370 1.00 90.06 278 PHE A O 1
ATOM 2250 N N . GLU A 1 279 ? -4.065 13.315 -18.192 1.00 92.88 279 GLU A N 1
ATOM 2251 C CA . GLU A 1 279 ? -2.833 13.221 -18.974 1.00 92.88 279 GLU A CA 1
ATOM 2252 C C . GLU A 1 279 ? -2.244 11.810 -18.886 1.00 92.88 279 GLU A C 1
ATOM 2254 O O . GLU A 1 279 ? -1.910 11.212 -19.913 1.00 92.88 279 GLU A O 1
ATOM 2259 N N . ASP A 1 280 ? -2.215 11.236 -17.681 1.00 95.00 280 ASP A N 1
ATOM 2260 C CA . ASP A 1 280 ? -1.788 9.858 -17.470 1.00 95.00 280 ASP A CA 1
ATOM 2261 C C . ASP A 1 280 ? -2.716 8.863 -18.181 1.00 95.00 280 ASP A C 1
ATOM 2263 O O . ASP A 1 280 ? -2.227 7.964 -18.867 1.00 95.00 280 ASP A O 1
ATOM 2267 N N . ALA A 1 281 ? -4.041 9.034 -18.114 1.00 94.81 281 ALA A N 1
ATOM 2268 C CA . ALA A 1 281 ? -4.984 8.162 -18.818 1.00 94.81 281 ALA A CA 1
ATOM 2269 C C . ALA A 1 281 ? -4.728 8.171 -20.332 1.00 94.81 281 ALA A C 1
ATOM 2271 O O . ALA A 1 281 ? -4.618 7.114 -20.958 1.00 94.81 281 ALA A O 1
ATOM 2272 N N . HIS A 1 282 ? -4.578 9.362 -20.917 1.00 93.56 282 HIS A N 1
ATOM 2273 C CA . HIS A 1 282 ? -4.290 9.528 -22.337 1.00 93.56 282 HIS A CA 1
ATOM 2274 C C . HIS A 1 282 ? -2.955 8.875 -22.722 1.00 93.56 282 HIS A C 1
ATOM 2276 O O . HIS A 1 282 ? -2.876 8.153 -23.722 1.00 93.56 282 HIS A O 1
ATOM 2282 N N . LEU A 1 283 ? -1.913 9.071 -21.908 1.00 96.25 283 LEU A N 1
ATOM 2283 C CA . LEU A 1 283 ? -0.604 8.456 -22.112 1.00 96.25 283 LEU A CA 1
ATOM 2284 C C . LEU A 1 283 ? -0.688 6.922 -22.108 1.00 96.25 283 LEU A C 1
ATOM 2286 O O . LEU A 1 283 ? -0.171 6.271 -23.018 1.00 96.25 283 LEU A O 1
ATOM 2290 N N . PHE A 1 284 ? -1.388 6.332 -21.137 1.00 96.88 284 PHE A N 1
ATOM 2291 C CA . PHE A 1 284 ? -1.541 4.879 -21.056 1.00 96.88 284 PHE A CA 1
ATOM 2292 C C . PHE A 1 284 ? -2.390 4.302 -22.192 1.00 96.88 284 PHE A C 1
ATOM 2294 O O . PHE A 1 284 ? -2.073 3.224 -22.688 1.00 96.88 284 PHE A O 1
ATOM 2301 N N . LEU A 1 285 ? -3.415 5.009 -22.676 1.00 95.38 285 LEU A N 1
ATOM 2302 C CA . LEU A 1 285 ? -4.188 4.577 -23.849 1.00 95.38 285 LEU A CA 1
ATOM 2303 C C . LEU A 1 285 ? -3.349 4.590 -25.136 1.00 95.38 285 LEU A C 1
ATOM 2305 O O . LEU A 1 285 ? -3.440 3.660 -25.949 1.00 95.38 285 LEU A O 1
ATOM 2309 N N . LYS A 1 286 ? -2.472 5.590 -25.296 1.00 95.69 286 LYS A N 1
ATOM 2310 C CA . LYS A 1 286 ? -1.487 5.627 -26.388 1.00 95.69 286 LYS A CA 1
ATOM 2311 C C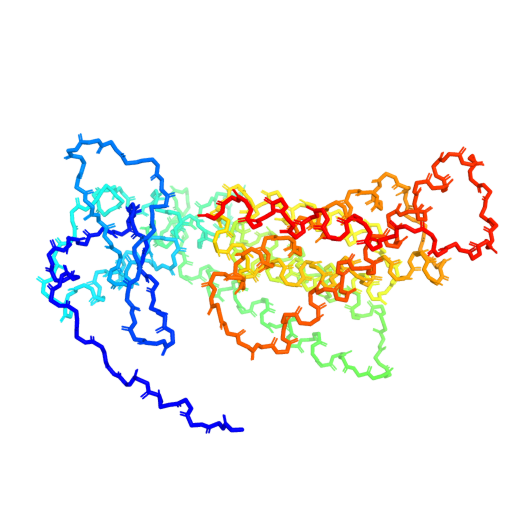 . LYS A 1 286 ? -0.553 4.414 -26.318 1.00 95.69 286 LYS A C 1
ATOM 2313 O O . LYS A 1 286 ? -0.402 3.697 -27.309 1.00 95.69 286 LYS A O 1
ATOM 2318 N N . TRP A 1 287 ? 0.032 4.140 -25.150 1.00 96.81 287 TRP A N 1
ATOM 2319 C CA . TRP A 1 287 ? 0.902 2.974 -24.952 1.00 96.81 287 TRP A CA 1
ATOM 2320 C C . TRP A 1 287 ? 0.175 1.645 -25.168 1.00 96.81 287 TRP A C 1
ATOM 2322 O O . TRP A 1 287 ? 0.718 0.754 -25.818 1.00 96.81 287 TRP A O 1
ATOM 2332 N N . ARG A 1 288 ? -1.072 1.516 -24.708 1.00 96.25 288 ARG A N 1
ATOM 2333 C CA . ARG A 1 288 ? -1.910 0.332 -24.939 1.00 96.25 288 ARG A CA 1
ATOM 2334 C C . ARG A 1 288 ? -2.075 0.032 -26.428 1.00 96.25 288 ARG A C 1
ATOM 2336 O O . ARG A 1 288 ? -1.883 -1.103 -26.856 1.00 96.25 288 ARG A O 1
ATOM 2343 N N . SER A 1 289 ? -2.384 1.059 -27.218 1.00 94.75 289 SER A N 1
ATOM 2344 C CA . SER A 1 289 ? -2.548 0.946 -28.673 1.00 94.75 289 SER A CA 1
ATOM 2345 C C . SER A 1 289 ? -1.258 0.480 -29.354 1.00 94.75 289 SER A C 1
ATOM 2347 O O . SER A 1 289 ? -1.284 -0.386 -30.227 1.00 94.75 289 SER A O 1
ATOM 2349 N N . TYR A 1 290 ? -0.113 1.005 -28.912 1.00 94.25 290 TYR A N 1
ATOM 2350 C CA . TYR A 1 290 ? 1.201 0.570 -29.383 1.00 94.25 290 TYR A CA 1
ATOM 2351 C C . TYR A 1 290 ? 1.483 -0.908 -29.060 1.00 94.25 290 TYR A C 1
ATOM 2353 O O . TYR A 1 290 ? 1.868 -1.671 -29.947 1.00 94.25 290 TYR A O 1
ATOM 2361 N N . ILE A 1 291 ? 1.232 -1.336 -27.818 1.00 94.56 291 ILE A N 1
ATOM 2362 C CA . ILE A 1 291 ? 1.434 -2.722 -27.362 1.00 94.56 291 ILE A CA 1
ATOM 2363 C C . ILE A 1 291 ? 0.585 -3.708 -28.182 1.00 94.56 291 ILE A C 1
ATOM 2365 O O . ILE A 1 291 ? 1.073 -4.772 -28.575 1.00 94.56 291 ILE A O 1
ATOM 2369 N N . TYR A 1 292 ? -0.669 -3.356 -28.489 1.00 94.06 292 TYR A N 1
ATOM 2370 C CA . TYR A 1 292 ? -1.533 -4.192 -29.326 1.00 94.06 292 TYR A CA 1
ATOM 2371 C C . TYR A 1 292 ? -0.981 -4.376 -30.741 1.00 94.06 292 TYR A C 1
ATOM 2373 O O . TYR A 1 292 ? -0.961 -5.499 -31.239 1.00 94.06 292 TYR A O 1
ATOM 2381 N N . ARG A 1 293 ? -0.456 -3.317 -31.371 1.00 92.50 293 ARG A N 1
ATOM 2382 C CA . ARG A 1 293 ? 0.175 -3.439 -32.697 1.00 92.50 293 ARG A CA 1
ATOM 2383 C C . ARG A 1 293 ? 1.389 -4.362 -32.679 1.00 92.50 293 ARG A C 1
ATOM 2385 O O . ARG A 1 293 ? 1.509 -5.209 -33.558 1.00 92.50 293 ARG A O 1
ATOM 2392 N N . CYS A 1 294 ? 2.232 -4.254 -31.652 1.00 88.75 294 CYS A N 1
ATOM 2393 C CA . CYS A 1 294 ? 3.393 -5.133 -31.485 1.00 88.75 294 CYS A CA 1
ATOM 2394 C C . CYS A 1 294 ? 2.981 -6.608 -31.352 1.00 88.75 294 CYS A C 1
ATOM 2396 O O . CYS A 1 294 ? 3.651 -7.487 -31.890 1.00 88.75 294 CYS A O 1
ATOM 2398 N N . SER A 1 295 ? 1.858 -6.867 -30.671 1.00 90.12 295 SER A N 1
ATOM 2399 C CA . SER A 1 295 ? 1.299 -8.216 -30.503 1.00 90.12 295 SER A CA 1
ATOM 2400 C C . SER A 1 295 ? 0.830 -8.812 -31.835 1.00 90.12 295 SER A C 1
ATOM 2402 O O . SER A 1 295 ? 1.062 -9.989 -32.097 1.00 90.12 295 SER A O 1
ATOM 2404 N N . SER A 1 296 ? 0.189 -8.002 -32.685 1.00 87.56 296 SER A N 1
ATOM 2405 C CA . SER A 1 296 ? -0.383 -8.444 -33.965 1.00 87.56 296 SER A CA 1
ATOM 2406 C C . SER A 1 296 ? 0.642 -8.554 -35.099 1.00 87.56 296 SER A C 1
ATOM 2408 O O . SER A 1 296 ? 0.465 -9.367 -36.000 1.00 87.56 296 SER A O 1
ATOM 2410 N N . ALA A 1 297 ? 1.706 -7.746 -35.074 1.00 79.44 297 ALA A N 1
ATOM 2411 C CA . ALA A 1 297 ? 2.682 -7.640 -36.163 1.00 79.44 297 ALA A CA 1
ATOM 2412 C C . ALA A 1 297 ? 3.818 -8.683 -36.117 1.00 79.44 297 ALA A C 1
ATOM 2414 O O . ALA A 1 297 ? 4.741 -8.612 -36.923 1.00 79.44 297 ALA A O 1
ATOM 2415 N N . GLY A 1 298 ? 3.796 -9.642 -35.183 1.00 66.94 298 GLY A N 1
ATOM 2416 C CA . GLY A 1 298 ? 4.830 -10.682 -35.113 1.00 66.94 298 GLY A CA 1
ATOM 2417 C C . GLY A 1 298 ? 6.248 -10.139 -34.865 1.00 66.94 298 GLY A C 1
ATOM 2418 O O . GLY A 1 298 ? 7.189 -10.582 -35.516 1.00 66.94 298 GLY A O 1
ATOM 2419 N N . ASN A 1 299 ? 6.401 -9.213 -33.906 1.00 59.28 299 ASN A N 1
ATOM 2420 C CA . ASN A 1 299 ? 7.662 -8.593 -33.446 1.00 59.28 299 ASN A CA 1
ATOM 2421 C C . ASN A 1 299 ? 8.357 -7.569 -34.372 1.00 59.28 299 ASN A C 1
ATOM 2423 O O . ASN A 1 299 ? 9.457 -7.132 -34.030 1.00 59.28 299 ASN A O 1
ATOM 2427 N N . VAL A 1 300 ? 7.766 -7.122 -35.485 1.00 56.56 300 VAL A N 1
ATOM 2428 C CA . VAL A 1 300 ? 8.386 -6.043 -36.286 1.00 56.56 300 VAL A CA 1
ATOM 2429 C C . VAL A 1 300 ? 7.952 -4.669 -35.759 1.00 56.56 300 VAL A C 1
ATOM 2431 O O . VAL A 1 300 ? 6.788 -4.284 -35.862 1.00 56.56 300 VAL A O 1
ATOM 2434 N N . LEU A 1 301 ? 8.897 -3.950 -35.146 1.00 51.22 301 LEU A N 1
ATOM 2435 C CA . LEU A 1 301 ? 8.736 -2.599 -34.604 1.00 51.22 301 LEU A CA 1
ATOM 2436 C C . LEU A 1 301 ? 9.051 -1.550 -35.680 1.00 51.22 301 LEU A C 1
ATOM 2438 O O . LEU A 1 301 ? 10.195 -1.122 -35.789 1.00 51.22 301 LEU A O 1
ATOM 2442 N N . ASP A 1 302 ? 8.046 -1.120 -36.445 1.00 55.34 302 ASP A N 1
ATOM 2443 C CA . ASP A 1 302 ? 8.164 0.059 -37.315 1.00 55.34 302 ASP A CA 1
ATOM 2444 C C . ASP A 1 302 ? 7.420 1.267 -36.724 1.00 55.34 302 ASP A C 1
ATOM 2446 O O . ASP A 1 302 ? 6.260 1.186 -36.303 1.00 55.34 302 ASP A O 1
ATOM 2450 N N . ASN A 1 303 ? 8.115 2.407 -36.686 1.00 50.19 303 ASN A N 1
ATOM 2451 C CA . ASN A 1 303 ? 7.634 3.678 -36.144 1.00 50.19 303 ASN A CA 1
ATOM 2452 C C . ASN A 1 303 ? 6.636 4.343 -37.109 1.00 50.19 303 ASN A C 1
ATOM 2454 O O . ASN A 1 303 ? 7.005 5.225 -37.880 1.00 50.19 303 ASN A O 1
ATOM 2458 N N . ALA A 1 304 ? 5.365 3.946 -37.056 1.00 49.09 304 ALA A N 1
ATOM 2459 C CA . ALA A 1 304 ? 4.276 4.687 -37.693 1.00 49.09 304 ALA A CA 1
ATOM 2460 C C . ALA A 1 304 ? 3.550 5.580 -36.670 1.00 49.09 304 ALA A C 1
ATOM 2462 O O . ALA A 1 304 ? 3.003 5.094 -35.671 1.00 49.09 304 ALA A O 1
ATOM 2463 N N . GLU A 1 305 ? 3.536 6.891 -36.927 1.00 51.41 305 GLU A N 1
ATOM 2464 C CA . GLU A 1 305 ? 2.713 7.864 -36.206 1.00 51.41 305 GLU A CA 1
ATOM 2465 C C . GLU A 1 305 ? 1.229 7.558 -36.439 1.00 51.41 305 GLU A C 1
ATOM 2467 O O . GLU A 1 305 ? 0.759 7.482 -37.570 1.00 51.41 305 GLU A O 1
ATOM 2472 N N . ALA A 1 306 ? 0.482 7.353 -35.356 1.00 50.81 306 ALA A N 1
ATOM 2473 C CA . ALA A 1 306 ? -0.945 7.070 -35.405 1.00 50.81 306 ALA A CA 1
ATOM 2474 C C . ALA A 1 306 ? -1.648 7.847 -34.293 1.00 50.81 306 ALA A C 1
ATOM 2476 O O . ALA A 1 306 ? -1.368 7.635 -33.110 1.00 50.81 306 ALA A O 1
ATOM 2477 N N . THR A 1 307 ? -2.561 8.728 -34.686 1.00 52.56 307 THR A N 1
ATOM 2478 C CA . THR A 1 307 ? -3.301 9.648 -33.808 1.00 52.56 307 THR A CA 1
ATOM 2479 C C . THR A 1 307 ? -4.817 9.559 -33.983 1.00 52.56 307 THR A C 1
ATOM 2481 O O . THR A 1 307 ? -5.529 10.477 -33.590 1.00 52.56 307 THR A O 1
ATOM 2484 N N . GLU A 1 308 ? -5.362 8.459 -34.507 1.00 54.41 308 GLU A N 1
ATOM 2485 C CA . GLU A 1 308 ? -6.806 8.382 -34.753 1.00 54.41 308 GLU A CA 1
ATOM 2486 C C . GLU A 1 308 ? -7.560 7.541 -33.708 1.00 54.41 308 GLU A C 1
ATOM 2488 O O . GLU A 1 308 ? -7.347 6.342 -33.548 1.00 54.41 308 GLU A O 1
ATOM 2493 N N . ASN A 1 309 ? -8.483 8.231 -33.022 1.00 66.06 309 ASN A N 1
ATOM 2494 C CA . ASN A 1 309 ? -9.565 7.742 -32.154 1.00 66.06 309 ASN A CA 1
ATOM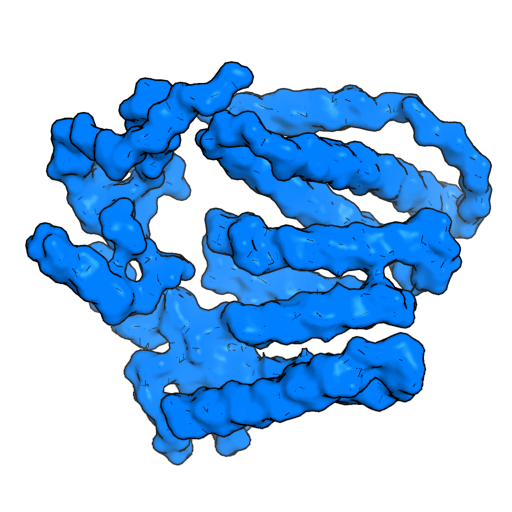 2495 C C . ASN A 1 309 ? -9.286 7.424 -30.663 1.00 66.06 309 ASN A C 1
ATOM 2497 O O . ASN A 1 309 ? -10.043 6.689 -30.036 1.00 66.06 309 ASN A O 1
ATOM 2501 N N . ILE A 1 310 ? -8.279 8.043 -30.035 1.00 66.12 310 ILE A N 1
ATOM 2502 C CA . ILE A 1 310 ? -8.081 7.947 -28.566 1.00 66.12 310 ILE A CA 1
ATOM 2503 C C . ILE A 1 310 ? -9.144 8.759 -27.792 1.00 66.12 310 ILE A C 1
ATOM 2505 O O . ILE A 1 310 ? -9.594 8.358 -26.718 1.00 66.12 310 ILE A O 1
ATOM 2509 N N . GLY A 1 311 ? -9.602 9.885 -28.354 1.00 67.00 311 GLY A N 1
ATOM 2510 C CA . GLY A 1 311 ? -10.581 10.765 -27.703 1.00 67.00 311 GLY A CA 1
ATOM 2511 C C . GLY A 1 311 ? -11.939 10.101 -27.438 1.00 67.00 311 GLY A C 1
ATOM 2512 O O . GLY A 1 311 ? -12.553 10.353 -26.401 1.00 67.00 311 GLY A O 1
ATOM 2513 N N . GLY A 1 312 ? -12.392 9.210 -28.329 1.00 73.38 312 GLY A N 1
ATOM 2514 C CA . GLY A 1 312 ? -13.655 8.484 -28.168 1.00 73.38 312 GLY A CA 1
ATOM 2515 C C . GLY A 1 312 ? -13.642 7.510 -26.986 1.00 73.38 312 GLY A C 1
ATOM 2516 O O . GLY A 1 312 ? -14.600 7.474 -26.211 1.00 73.38 312 GLY A O 1
ATOM 2517 N N . GLU A 1 313 ? -12.540 6.775 -26.793 1.00 72.75 313 GLU A N 1
ATOM 2518 C CA . GLU A 1 313 ? -12.388 5.853 -25.661 1.00 72.75 313 GLU A CA 1
ATOM 2519 C C . GLU A 1 313 ? -12.380 6.597 -24.324 1.00 72.75 313 GLU A C 1
ATOM 2521 O O . GLU A 1 313 ? -13.082 6.186 -23.402 1.00 72.75 313 GLU A O 1
ATOM 2526 N N . ILE A 1 314 ? -11.669 7.725 -24.230 1.00 65.00 314 ILE A N 1
ATOM 2527 C CA . ILE A 1 314 ? -11.634 8.547 -23.009 1.00 65.00 314 ILE A CA 1
ATOM 2528 C C . ILE A 1 314 ? -13.037 9.037 -22.650 1.00 65.00 314 ILE A C 1
ATOM 2530 O O . ILE A 1 314 ? -13.477 8.873 -21.515 1.00 65.00 314 ILE A O 1
ATOM 2534 N N . ILE A 1 315 ? -13.779 9.577 -23.621 1.00 67.88 315 ILE A N 1
ATOM 2535 C CA . ILE A 1 315 ? -15.155 10.041 -23.399 1.00 67.88 315 ILE A CA 1
ATOM 2536 C C . ILE A 1 315 ? -16.061 8.878 -22.977 1.00 67.88 315 ILE A C 1
ATOM 2538 O O . ILE A 1 315 ? -16.911 9.054 -22.104 1.00 67.88 315 ILE A O 1
ATOM 2542 N N . SER A 1 316 ? -15.887 7.688 -23.558 1.00 75.62 316 SER A N 1
ATOM 2543 C CA . SER A 1 316 ? -16.653 6.502 -23.163 1.00 75.62 316 SER A CA 1
ATOM 2544 C C . SER A 1 316 ? -16.345 6.056 -21.727 1.00 75.62 316 SER A C 1
ATOM 2546 O O . SER A 1 316 ? -17.266 5.725 -20.984 1.00 75.62 316 SER A O 1
ATOM 2548 N N . LEU A 1 317 ? -15.079 6.142 -21.308 1.00 66.31 317 LEU A N 1
ATOM 2549 C CA . LEU A 1 317 ? -14.620 5.847 -19.952 1.00 66.31 317 LEU A CA 1
ATOM 2550 C C . LEU A 1 317 ? -15.189 6.834 -18.929 1.00 66.31 317 LEU A C 1
ATOM 2552 O O . LEU A 1 317 ? -15.708 6.421 -17.893 1.00 66.31 317 LEU A O 1
ATOM 2556 N N . ILE A 1 318 ? -15.163 8.128 -19.255 1.00 61.31 318 ILE A N 1
ATOM 2557 C CA . ILE A 1 318 ? -15.775 9.182 -18.437 1.00 61.31 318 ILE A CA 1
ATOM 2558 C C . ILE A 1 318 ? -17.280 8.927 -18.295 1.00 61.31 318 ILE A C 1
ATOM 2560 O O . ILE A 1 318 ? -17.807 8.941 -17.184 1.00 61.31 318 ILE A O 1
ATOM 2564 N N . LYS A 1 319 ? -17.977 8.650 -19.406 1.00 67.62 319 LYS A N 1
ATOM 2565 C CA . LYS A 1 319 ? -19.427 8.399 -19.403 1.00 67.62 319 LYS A CA 1
ATOM 2566 C C . LYS A 1 319 ? -19.799 7.153 -18.602 1.00 67.62 319 LYS A C 1
ATOM 2568 O O . LYS A 1 319 ? -20.749 7.216 -17.831 1.00 67.62 319 LYS A O 1
ATOM 2573 N N . ALA A 1 320 ? -19.047 6.062 -18.739 1.00 67.38 320 ALA A N 1
ATOM 2574 C CA . ALA A 1 320 ? -19.294 4.822 -18.005 1.00 67.38 320 ALA A CA 1
ATOM 2575 C C . ALA A 1 320 ? -19.165 5.007 -16.483 1.00 67.38 320 ALA A C 1
ATOM 2577 O O . ALA A 1 320 ? -19.978 4.469 -15.727 1.00 67.38 320 ALA A O 1
ATOM 2578 N N . ASN A 1 321 ? -18.190 5.803 -16.036 1.00 50.66 321 ASN A N 1
ATOM 2579 C CA . ASN A 1 321 ? -18.008 6.108 -14.617 1.00 50.66 321 ASN A CA 1
ATOM 2580 C C . ASN A 1 321 ? -19.056 7.105 -14.097 1.00 50.66 321 ASN A C 1
ATOM 2582 O O . ASN A 1 321 ? -19.528 6.947 -12.976 1.00 50.66 321 ASN A O 1
ATOM 2586 N N . ALA A 1 322 ? -19.489 8.067 -14.918 1.00 46.25 322 ALA A N 1
ATOM 2587 C CA . ALA A 1 322 ? -20.557 8.999 -14.555 1.00 46.25 322 ALA A CA 1
ATOM 2588 C C . ALA A 1 322 ? -21.927 8.312 -14.386 1.00 46.25 322 ALA A C 1
ATOM 2590 O O . ALA A 1 322 ? -22.707 8.719 -13.537 1.00 46.25 322 ALA A O 1
ATOM 2591 N N . THR A 1 323 ? -22.219 7.249 -15.148 1.00 41.62 323 THR A N 1
ATOM 2592 C CA . THR A 1 323 ? -23.482 6.487 -15.035 1.00 41.62 323 THR A CA 1
ATOM 2593 C C . THR A 1 323 ? -23.562 5.529 -13.839 1.00 41.62 323 THR A C 1
ATOM 2595 O O . THR A 1 323 ? -24.605 4.915 -13.634 1.00 41.62 323 THR A O 1
ATOM 2598 N N . ARG A 1 324 ? -22.478 5.357 -13.071 1.00 41.12 324 ARG A N 1
ATOM 2599 C CA . ARG A 1 324 ? -22.448 4.525 -11.850 1.00 41.12 324 ARG A CA 1
ATOM 2600 C C . ARG A 1 324 ? -22.609 5.334 -10.551 1.00 41.12 324 ARG A C 1
ATOM 2602 O O . ARG A 1 324 ? -22.558 4.736 -9.478 1.00 41.12 324 ARG A O 1
ATOM 2609 N N . ILE A 1 325 ? -22.768 6.655 -10.657 1.00 33.72 325 ILE A N 1
ATOM 2610 C CA . ILE A 1 325 ? -23.037 7.599 -9.558 1.00 33.72 325 ILE A CA 1
ATOM 2611 C C . ILE A 1 325 ? -24.546 7.822 -9.463 1.00 33.72 325 ILE A C 1
ATOM 2613 O O . ILE A 1 325 ? -25.057 7.833 -8.323 1.00 33.72 325 ILE A O 1
#

pLDDT: mean 89.15, std 13.9, range [33.72, 98.62]

Secondary structure (DSSP, 8-state):
------------TTGGGSEE-SS-SEEEEEPTTS-EEEEESS---TTPPPEE-SS--TTTS-HHHHHHHHHTTT-----HHHHS-GGGSHHHHHT-EE-TTTTT-EE-TTT-B-TTT--BHHHHHHHHHHHHHHHHHHHHHT-STTS-HHHHHHHHHHHHHHHHHHB-TT-HHHHHHHHHHHHHHHHTT-HHHHHHHHHHHHHHHHHHS-HHHHHHHTHHHHHHHHHHHHIIIIIS------HHHHHHHHHHHHHHHHHHHHHHHHH----HHHHHHHHHHHHHHHHHHHHHHHHHTTT--------SSHHHHHHHHHHHHHTT-

Sequence (325 aa):
YNQVHQVLSLQCPTLKKFNHSCIPNVDIVKLDNGLVMGKTLRDVKRGDELLVSYKANYMHHTRVERQTLLKQLNIECHCEICQDAAENEPTDLRQGIYCAKCKGQIITPSQIKCSLCETNFNSLLLKYNTEIALLEKSIRNNMHPNANERTLCLLYEALYLRARASYVPSNEYRIKVELGHAKYLALKNFGRQAYFILLEVKSNVTSHYTEDVLWFSFFSEMLLIIKIIMYYTIEKQINNIPVTNLQDLCTLALYIINGGLSYICQSQSDNSEYSSLFEDAHLFLKWRSYIYRCSSAGNVLDNAEATENIGGEIISLIKANATRI

InterPro domains:
  IPR001214 SET domain [PF00856] (17-55)
  IPR046341 SET domain superfamily [G3DSA:2.170.270.10] (2-87)
  IPR046341 SET domain superfamily [SSF82199] (14-84)
  IPR052097 SET and MYND domain-containing protein [PTHR46165] (12-128)

Foldseek 3Di:
DDPLPPCPDADDPVVVPAAADLDFQWEWAADSVRDIDIDGPDDDDPPDGGHYHPVNHLQPDQLVRSCVSVVVVVDDHPHPLNVDDSCPGLVQQLQWWADPVPPGQIDTPSNQAGPPPRHGPVVLVVVLVVVLVVLVVVLVVQPDPPHDPVSNLVSLVVSLVSLPNIGDLSHLVNLVSLLVSLQVCLLVLVLQVSLVSLVSNVVSCVVRHDPVVCLPRHLVSLLVSLVSSLCCCPVVVSHDDPLVSNLVSLVSNLVSLLSNLLVVVSNPDPDPVNVVSVVSNLVSLVSNVQSVCCVVVVNDDDDDDDDPDSVVVSVVSVVVSVVVD

Organism: Ceratitis capitata (NCBI:txid7213)